Protein AF-0000000086061910 (afdb_homodimer)

Secondary structure (DSSP, 8-state):
-BPPHHHHHHHHHHTT----GGGB-SS-EEEEEEEEEEE-S-EEE-SS-EEPPPEEEPPPBTTEEEE-SEEEEEEEEEEEEPPTTEEEEEEE-HHHHHTTEEEE-PPBPTT-EEEEEEEEEESS-EEEETT-EEEEEEEEEB--TT-----------/-BPPHHHHHHHHHHTT----GGGB-SS-EEEEEEEEEEE-S--EE-SS-EEPPPEEEPPPBTTEEEE-SEEEEEEEEEEEEPPTTEEEEEEE-HHHHHTTEEEE---B-TT-EEEEEEEEEESS-EEEETT-EEEEEEEEE----SS--S-------

Solvent-accessible surface area (backbone atoms only — not comparable to full-atom values): 16161 Å² total; per-residue (Å²): 82,70,41,43,6,67,56,43,43,50,40,26,40,76,43,69,29,85,79,59,76,87,30,58,40,79,52,16,27,46,36,24,38,59,45,43,31,37,72,73,42,67,20,34,42,36,74,89,47,72,41,73,29,48,64,44,75,61,76,57,59,95,53,21,38,78,42,62,60,46,55,26,29,34,32,42,58,48,37,36,38,38,48,81,44,26,35,35,44,50,41,50,33,66,68,44,45,76,49,49,22,49,49,46,47,30,71,40,38,42,64,44,67,47,66,51,63,28,18,33,39,30,65,37,69,45,72,46,48,68,61,38,74,50,30,32,41,33,41,28,38,23,45,57,83,78,76,68,81,76,79,76,82,62,85,71,133,64,29,38,16,6,67,56,45,43,49,40,26,40,74,44,66,29,85,79,58,75,88,30,57,39,63,39,15,28,46,36,25,37,60,46,43,30,37,77,73,51,81,59,46,82,52,99,88,44,74,42,81,40,48,64,45,76,61,74,57,58,97,52,20,39,80,42,63,62,46,72,34,38,34,32,44,60,48,36,36,39,38,48,82,43,26,35,35,44,50,34,25,32,55,70,44,16,66,31,24,20,47,50,47,49,68,78,40,48,52,64,43,68,47,66,55,63,34,40,34,39,32,53,33,37,33,32,38,26,68,57,11,69,49,30,32,40,32,41,29,60,34,87,58,84,60,87,72,76,78,79,74,76,79,80,71,127

Radius of gyration: 21.06 Å; Cα contacts (8 Å, |Δi|>4): 811; chains: 2; bounding box: 52×51×76 Å

Structure (mmCIF, N/CA/C/O backbone):
data_AF-0000000086061910-model_v1
#
loop_
_entity.id
_entity.type
_entity.pdbx_description
1 polymer 'dUTP pyrophosphatase'
#
loop_
_atom_site.group_PDB
_atom_site.id
_atom_site.type_symbol
_atom_site.label_atom_id
_atom_site.label_alt_id
_atom_site.label_comp_id
_atom_site.label_asym_id
_atom_site.label_entity_id
_atom_site.label_seq_id
_atom_site.pdbx_PDB_ins_code
_atom_site.Cartn_x
_atom_site.Cartn_y
_atom_site.Cartn_z
_atom_site.occupancy
_atom_site.B_iso_or_equiv
_atom_site.auth_seq_id
_atom_site.auth_comp_id
_atom_site.auth_asym_id
_atom_site.auth_atom_id
_atom_site.pdbx_PDB_model_num
ATOM 1 N N . MET A 1 1 ? 4.559 9.383 -16.875 1 90.44 1 MET A N 1
ATOM 2 C CA . MET A 1 1 ? 4.781 10.805 -16.609 1 90.44 1 MET A CA 1
ATOM 3 C C . MET A 1 1 ? 4.051 11.234 -15.336 1 90.44 1 MET A C 1
ATOM 5 O O . MET A 1 1 ? 2.889 10.867 -15.133 1 90.44 1 MET A O 1
ATOM 9 N N . PHE A 1 2 ? 4.758 11.961 -14.516 1 93.88 2 PHE A N 1
ATOM 10 C CA . PHE A 1 2 ? 4.176 12.5 -13.289 1 93.88 2 PHE A CA 1
ATOM 11 C C . PHE A 1 2 ? 3.83 13.977 -13.453 1 93.88 2 PHE A C 1
ATOM 13 O O . PHE A 1 2 ? 4.473 14.68 -14.234 1 93.88 2 PHE A O 1
ATOM 20 N N . ASP A 1 3 ? 2.795 14.352 -12.695 1 94.56 3 ASP A N 1
ATOM 21 C CA . ASP A 1 3 ? 2.334 15.734 -12.758 1 94.56 3 ASP A CA 1
ATOM 22 C C . ASP A 1 3 ? 3.264 16.656 -11.969 1 94.56 3 ASP A C 1
ATOM 24 O O . ASP A 1 3 ? 3.967 16.203 -11.062 1 94.56 3 ASP A O 1
ATOM 28 N N . SER A 1 4 ? 3.201 17.938 -12.406 1 94.94 4 SER A N 1
ATOM 29 C CA . SER A 1 4 ? 3.855 18.953 -11.594 1 94.94 4 SER A CA 1
ATOM 30 C C . SER A 1 4 ? 3.137 19.141 -10.266 1 94.94 4 SER A C 1
ATOM 32 O O . SER A 1 4 ? 1.964 18.797 -10.133 1 94.94 4 SER A O 1
ATOM 34 N N . GLY A 1 5 ? 3.926 19.734 -9.344 1 96.12 5 GLY A N 1
ATOM 35 C CA . GLY A 1 5 ? 3.303 20.078 -8.07 1 96.12 5 GLY A CA 1
ATOM 36 C C . GLY A 1 5 ? 2.117 21 -8.211 1 96.12 5 GLY A C 1
ATOM 37 O O . GLY A 1 5 ? 1.122 20.875 -7.5 1 96.12 5 GLY A O 1
ATOM 38 N N . SER A 1 6 ? 2.232 21.922 -9.094 1 96.62 6 SER A N 1
ATOM 39 C CA . SER A 1 6 ? 1.148 22.859 -9.336 1 96.62 6 SER A CA 1
ATOM 40 C C . SER A 1 6 ? -0.108 22.141 -9.82 1 96.62 6 SER A C 1
ATOM 42 O O . SER A 1 6 ? -1.222 22.5 -9.43 1 96.62 6 SER A O 1
ATOM 44 N N . SER A 1 7 ? 0.101 21.188 -10.672 1 96.62 7 SER A N 1
ATOM 45 C CA . SER A 1 7 ? -1.027 20.422 -11.18 1 96.62 7 SER A CA 1
ATOM 46 C C . SER A 1 7 ? -1.666 19.594 -10.07 1 96.62 7 SER A C 1
ATOM 48 O O . SER A 1 7 ? -2.893 19.5 -9.977 1 96.62 7 SER A O 1
ATOM 50 N N . VAL A 1 8 ? -0.846 18.984 -9.234 1 98.06 8 VAL A N 1
ATOM 51 C CA . VAL A 1 8 ? -1.352 18.203 -8.109 1 98.06 8 VAL A CA 1
ATOM 52 C C . VAL A 1 8 ? -2.121 19.125 -7.156 1 98.06 8 VAL A C 1
ATOM 54 O O . VAL A 1 8 ? -3.205 18.766 -6.688 1 98.06 8 VAL A O 1
ATOM 57 N N . ALA A 1 9 ? -1.601 20.312 -6.902 1 98.25 9 ALA A N 1
ATOM 58 C CA . ALA A 1 9 ? -2.252 21.281 -6.023 1 98.25 9 ALA A CA 1
ATOM 59 C C . ALA A 1 9 ? -3.615 21.688 -6.57 1 98.25 9 ALA A C 1
ATOM 61 O O . ALA A 1 9 ? -4.594 21.781 -5.824 1 98.25 9 ALA A O 1
ATOM 62 N N . SER A 1 10 ? -3.615 21.906 -7.84 1 97.69 10 SER A N 1
ATOM 63 C CA . SER A 1 10 ? -4.871 22.297 -8.477 1 97.69 10 SER A CA 1
ATOM 64 C C . SER A 1 10 ? -5.93 21.219 -8.312 1 97.69 10 SER A C 1
ATOM 66 O O . SER A 1 10 ? -7.098 21.516 -8.062 1 97.69 10 SER A O 1
ATOM 68 N N . ALA A 1 11 ? -5.535 19.984 -8.492 1 97 11 ALA A N 1
ATOM 69 C CA . ALA A 1 11 ? -6.465 18.859 -8.336 1 97 11 ALA A CA 1
ATOM 70 C C . ALA A 1 11 ? -7.004 18.797 -6.906 1 97 11 ALA A C 1
ATOM 72 O O . ALA A 1 11 ? -8.195 18.578 -6.699 1 97 11 ALA A O 1
ATOM 73 N N . LEU A 1 12 ? -6.145 18.984 -5.902 1 97.81 12 LEU A N 1
ATOM 74 C CA . LEU A 1 12 ? -6.555 18.953 -4.504 1 97.81 12 LEU A CA 1
ATOM 75 C C . LEU A 1 12 ? -7.484 20.109 -4.18 1 97.81 12 LEU A C 1
ATOM 77 O O . LEU A 1 12 ? -8.484 19.938 -3.48 1 97.81 12 LEU A O 1
ATOM 81 N N . GLU A 1 13 ? -7.148 21.25 -4.668 1 97.69 13 GLU A N 1
ATOM 82 C CA . GLU A 1 13 ? -7.98 22.422 -4.418 1 97.69 13 GLU A CA 1
ATOM 83 C C . GLU A 1 13 ? -9.352 22.281 -5.07 1 97.69 13 GLU A C 1
ATOM 85 O O . GLU A 1 13 ? -10.359 22.703 -4.508 1 97.69 13 GLU A O 1
ATOM 90 N N . ALA A 1 14 ? -9.383 21.672 -6.242 1 96.44 14 ALA A N 1
ATOM 91 C CA . ALA A 1 14 ? -10.648 21.391 -6.902 1 96.44 14 ALA A CA 1
ATOM 92 C C . ALA A 1 14 ? -11.508 20.453 -6.07 1 96.44 14 ALA A C 1
ATOM 94 O O . ALA A 1 14 ? -12.734 20.453 -6.18 1 96.44 14 ALA A O 1
ATOM 95 N N . ALA A 1 15 ? -10.844 19.656 -5.262 1 96.69 15 ALA A N 1
ATOM 96 C CA . ALA A 1 15 ? -11.539 18.719 -4.395 1 96.69 15 ALA A CA 1
ATOM 97 C C . ALA A 1 15 ? -11.891 19.359 -3.055 1 96.69 15 ALA A C 1
ATOM 99 O O . ALA A 1 15 ? -12.43 18.688 -2.164 1 96.69 15 ALA A O 1
ATOM 100 N N . GLY A 1 16 ? -11.539 20.609 -2.834 1 97.31 16 GLY A N 1
ATOM 101 C CA . GLY A 1 16 ? -11.953 21.344 -1.648 1 97.31 16 GLY A CA 1
ATOM 102 C C . GLY A 1 16 ? -10.836 21.547 -0.644 1 97.31 16 GLY A C 1
ATOM 103 O O . GLY A 1 16 ? -11.07 21.984 0.479 1 97.31 16 GLY A O 1
ATOM 104 N N . ALA A 1 17 ? -9.641 21.188 -1.035 1 98 17 ALA A N 1
ATOM 105 C CA . ALA A 1 17 ? -8.531 21.344 -0.1 1 98 17 ALA A CA 1
ATOM 106 C C . ALA A 1 17 ? -8.07 22.797 -0.032 1 98 17 ALA A C 1
ATOM 108 O O . ALA A 1 17 ? -8.047 23.5 -1.049 1 98 17 ALA A O 1
ATOM 109 N N . SER A 1 18 ? -7.777 23.25 1.171 1 97.94 18 SER A N 1
ATOM 110 C CA . SER A 1 18 ? -7.043 24.484 1.396 1 97.94 18 SER A CA 1
ATOM 111 C C . SER A 1 18 ? -5.57 24.219 1.679 1 97.94 18 SER A C 1
ATOM 113 O O . SER A 1 18 ? -5.223 23.656 2.725 1 97.94 18 SER A O 1
ATOM 115 N N . LEU A 1 19 ? -4.715 24.656 0.752 1 98.38 19 LEU A N 1
ATOM 116 C CA . LEU A 1 19 ? -3.307 24.281 0.838 1 98.38 19 LEU A CA 1
ATOM 117 C C . LEU A 1 19 ? -2.451 25.469 1.262 1 98.38 19 LEU A C 1
ATOM 119 O O . LEU A 1 19 ? -2.584 26.562 0.709 1 98.38 19 LEU A O 1
ATOM 123 N N . ALA A 1 20 ? -1.633 25.234 2.262 1 98.06 20 ALA A N 1
ATOM 124 C CA . ALA A 1 20 ? -0.577 26.203 2.559 1 98.06 20 ALA A CA 1
ATOM 125 C C . ALA A 1 20 ? 0.496 26.203 1.475 1 98.06 20 ALA A C 1
ATOM 127 O O . ALA A 1 20 ? 0.681 25.188 0.785 1 98.06 20 ALA A O 1
ATOM 128 N N . ASP A 1 21 ? 1.25 27.297 1.365 1 97.12 21 ASP A N 1
ATOM 129 C CA . ASP A 1 21 ? 2.307 27.406 0.365 1 97.12 21 ASP A CA 1
ATOM 130 C C . ASP A 1 21 ? 3.365 26.328 0.565 1 97.12 21 ASP A C 1
ATOM 132 O O . ASP A 1 21 ? 3.865 25.75 -0.404 1 97.12 21 ASP A O 1
ATOM 136 N N . ALA A 1 22 ? 3.619 26.062 1.812 1 97.88 22 ALA A N 1
ATOM 137 C CA . ALA A 1 22 ? 4.695 25.141 2.146 1 97.88 22 ALA A CA 1
ATOM 138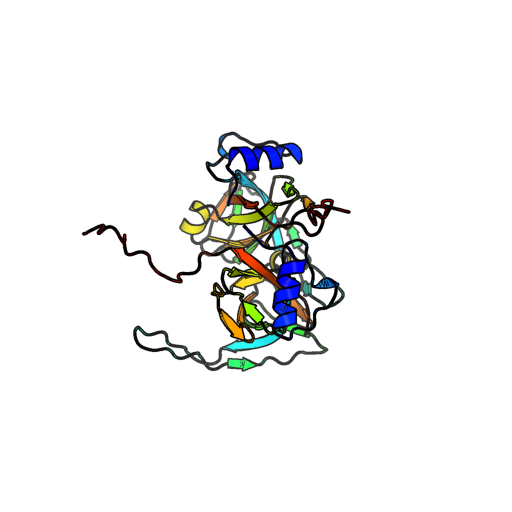 C C . ALA A 1 22 ? 4.352 23.719 1.703 1 97.88 22 ALA A C 1
ATOM 140 O O . ALA A 1 22 ? 5.23 22.859 1.62 1 97.88 22 ALA A O 1
ATOM 141 N N . GLN A 1 23 ? 3.104 23.438 1.46 1 98.69 23 GLN A N 1
ATOM 142 C CA . GLN A 1 23 ? 2.674 22.094 1.076 1 98.69 23 GLN A CA 1
ATOM 143 C C . GLN A 1 23 ? 2.949 21.828 -0.402 1 98.69 23 GLN A C 1
ATOM 145 O O . GLN A 1 23 ? 2.941 20.688 -0.845 1 98.69 23 GLN A O 1
ATOM 150 N N . ARG A 1 24 ? 3.125 22.875 -1.174 1 98.06 24 ARG A N 1
ATOM 151 C CA . ARG A 1 24 ? 3.338 22.75 -2.613 1 98.06 24 ARG A CA 1
ATOM 152 C C . ARG A 1 24 ? 4.793 22.422 -2.924 1 98.06 24 ARG A C 1
ATOM 154 O O . ARG A 1 24 ? 5.68 23.25 -2.719 1 98.06 24 ARG A O 1
ATOM 161 N N . GLN A 1 25 ? 5.035 21.188 -3.404 1 97.56 25 GLN A N 1
ATOM 162 C CA . GLN A 1 25 ? 6.359 20.734 -3.816 1 97.56 25 GLN A CA 1
ATOM 163 C C . GLN A 1 25 ? 6.477 20.688 -5.336 1 97.56 25 GLN A C 1
ATOM 165 O O . GLN A 1 25 ? 5.469 20.781 -6.047 1 97.56 25 GLN A O 1
ATOM 170 N N . PRO A 1 26 ? 7.73 20.562 -5.914 1 97.12 26 PRO A N 1
ATOM 171 C CA . PRO A 1 26 ? 7.898 20.594 -7.371 1 97.12 26 PRO A CA 1
ATOM 172 C C . PRO A 1 26 ? 7.086 19.531 -8.086 1 97.12 26 PRO A C 1
ATOM 174 O O . PRO A 1 26 ? 6.551 19.766 -9.172 1 97.12 26 PRO A O 1
ATOM 177 N N . ASN A 1 27 ? 6.945 18.312 -7.438 1 98 27 ASN A N 1
ATOM 178 C CA . ASN A 1 27 ? 6.324 17.219 -8.156 1 98 27 ASN A CA 1
ATOM 179 C C . ASN A 1 27 ? 5.152 16.625 -7.379 1 98 27 ASN A C 1
ATOM 181 O O . ASN A 1 27 ? 4.676 15.531 -7.703 1 98 27 ASN A O 1
ATOM 185 N N . GLY A 1 28 ? 4.68 17.297 -6.383 1 98.38 28 GLY A N 1
ATOM 186 C CA . GLY A 1 28 ? 3.584 16.797 -5.574 1 98.38 28 GLY A CA 1
ATOM 187 C C . GLY A 1 28 ? 3.145 17.766 -4.496 1 98.38 28 GLY A C 1
ATOM 188 O O . GLY A 1 28 ? 3.553 18.938 -4.496 1 98.38 28 GLY A O 1
ATOM 189 N N . VAL A 1 29 ? 2.215 17.344 -3.686 1 98.75 29 VAL A N 1
ATOM 190 C CA . VAL A 1 29 ? 1.702 18.156 -2.576 1 98.75 29 VAL A CA 1
ATOM 191 C C . VAL A 1 29 ? 1.834 17.359 -1.271 1 98.75 29 VAL A C 1
ATOM 193 O O . VAL A 1 29 ? 1.453 16.188 -1.202 1 98.75 29 VAL A O 1
ATOM 196 N N . ASP A 1 30 ? 2.398 18.031 -0.31 1 98.81 30 ASP A N 1
ATOM 197 C CA . ASP A 1 30 ? 2.508 17.422 1.007 1 98.81 30 ASP A CA 1
ATOM 198 C C . ASP A 1 30 ? 1.142 17.328 1.685 1 98.81 30 ASP A C 1
ATOM 200 O O . ASP A 1 30 ? 0.352 18.266 1.633 1 98.81 30 ASP A O 1
ATOM 204 N N . LEU A 1 31 ? 0.854 16.203 2.262 1 98.81 31 LEU A N 1
ATOM 205 C CA . LEU A 1 31 ? -0.353 15.977 3.053 1 98.81 31 LEU A CA 1
ATOM 206 C C . LEU A 1 31 ? -0.058 16.125 4.543 1 98.81 31 LEU A C 1
ATOM 208 O O . LEU A 1 31 ? 1.045 15.805 4.992 1 98.81 31 LEU A O 1
ATOM 212 N N . THR A 1 32 ? -1.053 16.562 5.273 1 98.81 32 THR A N 1
ATOM 213 C CA . THR A 1 32 ? -0.902 16.812 6.699 1 98.81 32 THR A CA 1
ATOM 214 C C . THR A 1 32 ? -1.623 15.758 7.523 1 98.81 32 THR A C 1
ATOM 216 O O . THR A 1 32 ? -2.434 14.992 6.992 1 98.81 32 THR A O 1
ATOM 219 N N . VAL A 1 33 ? -1.255 15.688 8.797 1 98.75 33 VAL A N 1
ATOM 220 C CA . VAL A 1 33 ? -1.922 14.758 9.703 1 98.75 33 VAL A CA 1
ATOM 221 C C . VAL A 1 33 ? -3.162 15.414 10.305 1 98.75 33 VAL A C 1
ATOM 223 O O . VAL A 1 33 ? -3.072 16.5 10.898 1 98.75 33 VAL A O 1
ATOM 226 N N . ASP A 1 34 ? -4.305 14.766 10.117 1 98.56 34 ASP A N 1
ATOM 227 C CA . ASP A 1 34 ? -5.543 15.219 10.734 1 98.56 34 ASP A CA 1
ATOM 228 C C . ASP A 1 34 ? -5.82 14.469 12.039 1 98.56 34 ASP A C 1
ATOM 230 O O . ASP A 1 34 ? -6.207 15.078 13.039 1 98.56 34 ASP A O 1
ATOM 234 N N . ALA A 1 35 ? -5.637 13.164 12.047 1 98.75 35 ALA A N 1
ATOM 235 C CA . ALA A 1 35 ? -5.879 12.336 13.219 1 98.75 35 ALA A CA 1
ATOM 236 C C . ALA A 1 35 ? -4.992 11.086 13.203 1 98.75 35 ALA A C 1
ATOM 238 O O . ALA A 1 35 ? -4.535 10.664 12.141 1 98.75 35 ALA A O 1
ATOM 239 N N . VAL A 1 36 ? -4.793 10.562 14.367 1 98.75 36 VAL A N 1
ATOM 240 C CA . VAL A 1 36 ? -4.047 9.32 14.547 1 98.75 36 VAL A CA 1
ATOM 241 C C . VAL A 1 36 ? -4.875 8.328 15.359 1 98.75 36 VAL A C 1
ATOM 243 O O . VAL A 1 36 ? -5.523 8.711 16.344 1 98.75 36 VAL A O 1
ATOM 246 N N . PHE A 1 37 ? -4.844 7.062 14.906 1 98.69 37 PHE A N 1
ATOM 247 C CA . PHE A 1 37 ? -5.664 6.035 15.539 1 98.69 37 PHE A CA 1
ATOM 248 C C . PHE A 1 37 ? -4.816 4.84 15.953 1 98.69 37 PHE A C 1
ATOM 250 O O . PHE A 1 37 ? -3.789 4.555 15.328 1 98.69 37 PHE A O 1
ATOM 257 N N . GLU A 1 38 ? -5.316 4.133 17 1 97.12 38 GLU A N 1
ATOM 258 C CA . GLU A 1 38 ? -4.797 2.838 17.438 1 97.12 38 GLU A CA 1
ATOM 259 C C . GLU A 1 38 ? -5.887 1.77 17.406 1 97.12 38 GLU A C 1
ATOM 261 O O . GLU A 1 38 ? -7.02 2.018 17.828 1 97.12 38 GLU A O 1
ATOM 266 N N . GLY A 1 39 ? -5.449 0.605 16.891 1 95.62 39 GLY A N 1
ATOM 267 C CA . GLY A 1 39 ? -6.418 -0.478 16.891 1 95.62 39 GLY A CA 1
ATOM 268 C C . GLY A 1 39 ? -6.738 -1.007 18.266 1 95.62 39 GLY A C 1
ATOM 269 O O . GLY A 1 39 ? -5.855 -1.113 19.125 1 95.62 39 GLY A O 1
ATOM 270 N N . THR A 1 40 ? -8.062 -1.354 18.484 1 96.5 40 THR A N 1
ATOM 271 C CA . THR A 1 40 ? -8.469 -1.843 19.797 1 96.5 40 THR A CA 1
ATOM 272 C C . THR A 1 40 ? -9.203 -3.174 19.672 1 96.5 40 THR A C 1
ATOM 274 O O . THR A 1 40 ? -9.727 -3.691 20.672 1 96.5 40 THR A O 1
ATOM 277 N N . SER A 1 41 ? -9.312 -3.684 18.5 1 96.69 41 SER A N 1
ATOM 278 C CA . SER A 1 41 ? -9.938 -4.984 18.266 1 96.69 41 SER A CA 1
ATOM 279 C C . SER A 1 41 ? -9.336 -5.668 17.047 1 96.69 41 SER A C 1
ATOM 281 O O . SER A 1 41 ? -8.461 -5.105 16.375 1 96.69 41 SER A O 1
ATOM 283 N N . ARG A 1 42 ? -9.766 -6.918 16.875 1 96.06 42 ARG A N 1
ATOM 284 C CA . ARG A 1 42 ? -9.336 -7.688 15.711 1 96.06 42 ARG A CA 1
ATOM 285 C C . ARG A 1 42 ? -10.094 -7.258 14.461 1 96.06 42 ARG A C 1
ATOM 287 O O . ARG A 1 42 ? -11.305 -7.035 14.508 1 96.06 42 ARG A O 1
ATOM 294 N N . GLY A 1 43 ? -9.336 -7.078 13.336 1 96.88 43 GLY A N 1
ATOM 295 C CA . GLY A 1 43 ? -9.984 -6.84 12.062 1 96.88 43 GLY A CA 1
ATOM 296 C C . GLY A 1 43 ? -10.195 -8.102 11.25 1 96.88 43 GLY A C 1
ATOM 297 O O . GLY A 1 43 ? -9.781 -9.188 11.664 1 96.88 43 GLY A O 1
ATOM 298 N N . ARG A 1 44 ? -10.906 -7.914 10.094 1 97.06 44 ARG A N 1
ATOM 299 C CA . ARG A 1 44 ? -11.109 -9.055 9.211 1 97.06 44 ARG A CA 1
ATOM 300 C C . ARG A 1 44 ? -11.195 -8.602 7.754 1 97.06 44 ARG A C 1
ATOM 302 O O . ARG A 1 44 ? -11.883 -7.629 7.438 1 97.06 44 ARG A O 1
ATOM 309 N N . ILE A 1 45 ? -10.461 -9.305 6.945 1 97.31 45 ILE A N 1
ATOM 310 C CA . ILE A 1 45 ? -10.578 -9.156 5.5 1 97.31 45 ILE A CA 1
ATOM 311 C C . ILE A 1 45 ? -11.141 -10.438 4.891 1 97.31 45 ILE A C 1
ATOM 313 O O . ILE A 1 45 ? -10.469 -11.469 4.875 1 97.31 45 ILE A O 1
ATOM 317 N N . GLY A 1 46 ? -12.32 -10.344 4.355 1 96.62 46 GLY A N 1
ATOM 318 C CA . GLY A 1 46 ? -12.953 -11.477 3.703 1 96.62 46 GLY A CA 1
ATOM 319 C C . GLY A 1 46 ? -13.039 -11.32 2.197 1 96.62 46 GLY A C 1
ATOM 320 O O . GLY A 1 46 ? -12.711 -10.266 1.655 1 96.62 46 GLY A O 1
ATOM 321 N N . ARG A 1 47 ? -13.523 -12.383 1.543 1 94.19 47 ARG A N 1
ATOM 322 C CA . ARG A 1 47 ? -13.734 -12.352 0.099 1 94.19 47 ARG A CA 1
ATOM 323 C C . ARG A 1 47 ? -14.891 -11.43 -0.267 1 94.19 47 ARG A C 1
ATOM 325 O O . ARG A 1 47 ? -14.828 -10.711 -1.266 1 94.19 47 ARG A O 1
ATOM 332 N N . GLU A 1 48 ? -15.945 -11.5 0.508 1 89.06 48 GLU A N 1
ATOM 333 C CA . GLU A 1 48 ? -17.156 -10.742 0.186 1 89.06 48 GLU A CA 1
ATOM 334 C C . GLU A 1 48 ? -17.375 -9.609 1.186 1 89.06 48 GLU A C 1
ATOM 336 O O . GLU A 1 48 ? -18.328 -8.844 1.05 1 89.06 48 GLU A O 1
ATOM 341 N N . GLY A 1 49 ? -16.578 -9.586 2.189 1 87.06 49 GLY A N 1
ATOM 342 C CA . GLY A 1 49 ? -16.766 -8.547 3.195 1 87.06 49 GLY A CA 1
ATOM 343 C C . GLY A 1 49 ? -15.508 -8.266 4 1 87.06 49 GLY A C 1
ATOM 344 O O . GLY A 1 49 ? -14.508 -8.977 3.863 1 87.06 49 GLY A O 1
ATOM 345 N N . LYS A 1 50 ? -15.648 -7.152 4.672 1 89.38 50 LYS A N 1
ATOM 346 C CA . LYS A 1 50 ? -14.531 -6.738 5.516 1 89.38 50 LYS A CA 1
ATOM 347 C C . LYS A 1 50 ? -15.031 -6.039 6.777 1 89.38 50 LYS A C 1
ATOM 349 O O . LYS A 1 50 ? -16.156 -5.555 6.82 1 89.38 50 LYS A O 1
ATOM 354 N N . ARG A 1 51 ? -14.172 -6.18 7.773 1 91.62 51 ARG A N 1
ATOM 355 C CA . ARG A 1 51 ? -14.367 -5.426 9.008 1 91.62 51 ARG A CA 1
ATOM 356 C C . ARG A 1 51 ? -13.062 -4.777 9.469 1 91.62 51 ARG A C 1
ATOM 358 O O . ARG A 1 51 ? -12.125 -5.469 9.867 1 91.62 51 ARG A O 1
ATOM 365 N N . VAL A 1 52 ? -13.102 -3.484 9.406 1 93.62 52 VAL A N 1
ATOM 366 C CA . VAL A 1 52 ? -11.977 -2.758 9.984 1 93.62 52 VAL A CA 1
ATOM 367 C C . VAL A 1 52 ? -12.055 -2.818 11.508 1 93.62 52 VAL A C 1
ATOM 369 O O . VAL A 1 52 ? -13.133 -2.684 12.086 1 93.62 52 VAL A O 1
ATOM 372 N N . ALA A 1 53 ? -10.953 -3.029 12.062 1 94.75 53 ALA A N 1
ATOM 373 C CA . ALA A 1 53 ? -10.875 -3.102 13.523 1 94.75 53 ALA A CA 1
ATOM 374 C C . ALA A 1 53 ? -11.414 -1.826 14.164 1 94.75 53 ALA A C 1
ATOM 376 O O . ALA A 1 53 ? -11.336 -0.746 13.578 1 94.75 53 ALA A O 1
ATOM 377 N N . ASP A 1 54 ? -11.977 -2.01 15.375 1 95.69 54 ASP A N 1
ATOM 378 C CA . ASP A 1 54 ? -12.227 -0.823 16.188 1 95.69 54 ASP A CA 1
ATOM 379 C C . ASP A 1 54 ? -10.93 -0.082 16.5 1 95.69 54 ASP A C 1
ATOM 381 O O . ASP A 1 54 ? -9.875 -0.701 16.641 1 95.69 54 ASP A O 1
ATOM 385 N N . ARG A 1 55 ? -11.188 1.281 16.531 1 96.69 55 ARG A N 1
ATOM 386 C CA . ARG A 1 55 ? -10 2.092 16.797 1 96.69 55 ARG A CA 1
ATOM 387 C C . ARG A 1 55 ? -10.305 3.207 17.781 1 96.69 55 ARG A C 1
ATOM 389 O O . ARG A 1 55 ? -11.438 3.691 17.859 1 96.69 55 ARG A O 1
ATOM 396 N N . ARG A 1 56 ? -9.266 3.514 18.438 1 97.62 56 ARG A N 1
ATOM 397 C CA . ARG A 1 56 ? -9.312 4.672 19.328 1 97.62 56 ARG A CA 1
ATOM 398 C C . ARG A 1 56 ? -8.531 5.844 18.734 1 97.62 56 ARG A C 1
ATOM 400 O O . ARG A 1 56 ? -7.367 5.699 18.375 1 97.62 56 ARG A O 1
ATOM 407 N N . GLU A 1 57 ? -9.242 6.988 18.641 1 98.25 57 GLU A N 1
ATOM 408 C CA . GLU A 1 57 ? -8.555 8.211 18.234 1 98.25 57 GLU A CA 1
ATOM 409 C C . GLU A 1 57 ? -7.676 8.75 19.344 1 98.25 57 GLU A C 1
ATOM 411 O O . GLU A 1 57 ? -8.133 8.922 20.484 1 98.25 57 GLU A O 1
ATOM 416 N N . LEU A 1 58 ? -6.422 9 18.984 1 98.25 58 LEU A N 1
ATOM 417 C CA . LEU A 1 58 ? -5.5 9.555 19.969 1 98.25 58 LEU A CA 1
ATOM 418 C C . LEU A 1 58 ? -5.688 11.062 20.094 1 98.25 58 LEU A C 1
ATOM 420 O O . LEU A 1 58 ? -5.898 11.75 19.109 1 98.25 58 LEU A O 1
ATOM 424 N N . GLU A 1 59 ? -5.594 11.516 21.312 1 97.81 59 GLU A N 1
ATOM 425 C CA . GLU A 1 59 ? -5.672 12.953 21.562 1 97.81 59 GLU A CA 1
ATOM 426 C C . GLU A 1 59 ? -4.281 13.578 21.641 1 97.81 59 GLU A C 1
ATOM 428 O O . GLU A 1 59 ? -3.42 13.102 22.375 1 97.81 59 GLU A O 1
ATOM 433 N N . PRO A 1 60 ? -4.148 14.656 20.859 1 97.31 60 PRO A N 1
ATOM 434 C CA . PRO A 1 60 ? -2.857 15.336 21.016 1 97.31 60 PRO A CA 1
ATOM 435 C C . PRO A 1 60 ? -2.654 15.914 22.406 1 97.31 60 PRO A C 1
ATOM 437 O O . PRO A 1 60 ? -3.613 16.359 23.047 1 97.31 60 PRO A O 1
ATOM 440 N N . GLU A 1 61 ? -1.474 15.828 22.891 1 96.75 61 GLU A N 1
ATOM 441 C CA . GLU A 1 61 ? -1.044 16.484 24.125 1 96.75 61 GLU A CA 1
ATOM 442 C C . GLU A 1 61 ? -0.223 17.734 23.828 1 96.75 61 GLU A C 1
ATOM 444 O O . GLU A 1 61 ? 0.88 17.641 23.281 1 96.75 61 GLU A O 1
ATOM 449 N N . GLY A 1 62 ? -0.719 18.875 24.234 1 96.94 62 GLY A N 1
ATOM 450 C CA . GLY A 1 62 ? -0.028 20.109 23.906 1 96.94 62 GLY A CA 1
ATOM 451 C C . GLY A 1 62 ? 0.073 20.344 22.406 1 96.94 62 GLY A C 1
ATOM 452 O O . GLY A 1 62 ? 1.068 20.891 21.938 1 96.94 62 GLY A O 1
ATOM 453 N N . GLY A 1 63 ? -0.737 19.75 21.688 1 97.81 63 GLY A N 1
ATOM 454 C CA . GLY A 1 63 ? -0.785 19.953 20.25 1 97.81 63 GLY A CA 1
ATOM 455 C C . GLY A 1 63 ? -0.046 18.875 19.469 1 97.81 63 GLY A C 1
ATOM 456 O O . GLY A 1 63 ? -0.09 18.844 18.234 1 97.81 63 GLY A O 1
ATOM 457 N N . ASP A 1 64 ? 0.602 17.938 20.25 1 98.5 64 ASP A N 1
ATOM 458 C CA . ASP A 1 64 ? 1.419 16.906 19.609 1 98.5 64 ASP A CA 1
ATOM 459 C C . ASP A 1 64 ? 0.861 15.516 19.875 1 98.5 64 ASP A C 1
ATOM 461 O O . ASP A 1 64 ? 0.444 15.211 20.984 1 98.5 64 ASP A O 1
ATOM 465 N N . TYR A 1 65 ? 0.831 14.727 18.844 1 98.81 65 TYR A N 1
ATOM 466 C CA . TYR A 1 65 ? 0.727 13.289 19.078 1 98.81 65 TYR A CA 1
ATOM 467 C C . TYR A 1 65 ? 2.053 12.711 19.547 1 98.81 65 TYR A C 1
ATOM 469 O O . TYR A 1 65 ? 3.047 12.727 18.828 1 98.81 65 TYR A O 1
ATOM 477 N N . ARG A 1 66 ? 2.104 12.258 20.781 1 98.62 66 ARG A N 1
ATOM 478 C CA . ARG A 1 66 ? 3.289 11.602 21.328 1 98.62 66 ARG A CA 1
ATOM 479 C C . ARG A 1 66 ? 3.242 10.094 21.094 1 98.62 66 ARG A C 1
ATOM 481 O O . ARG A 1 66 ? 2.492 9.383 21.766 1 98.62 66 ARG A O 1
ATOM 488 N N . LEU A 1 67 ? 4.062 9.641 20.141 1 98.56 67 LEU A N 1
ATOM 489 C CA . LEU A 1 67 ? 3.934 8.258 19.688 1 98.56 67 LEU A CA 1
ATOM 490 C C . LEU A 1 67 ? 5.152 7.434 20.094 1 98.56 67 LEU A C 1
ATOM 492 O O . LEU A 1 67 ? 6.289 7.84 19.859 1 98.56 67 LEU A O 1
ATOM 496 N N . ASN A 1 68 ? 4.902 6.277 20.734 1 98.31 68 ASN A N 1
ATOM 497 C CA . ASN A 1 68 ? 5.926 5.273 21 1 98.31 68 ASN A CA 1
ATOM 498 C C . ASN A 1 68 ? 6.039 4.27 19.844 1 98.31 68 ASN A C 1
ATOM 500 O O . ASN A 1 68 ? 5.176 4.219 18.969 1 98.31 68 ASN A O 1
ATOM 504 N N . PRO A 1 69 ? 7.16 3.529 19.828 1 98.25 69 PRO A N 1
ATOM 505 C CA . PRO A 1 69 ? 7.285 2.543 18.75 1 98.25 69 PRO A CA 1
ATOM 506 C C . PRO A 1 69 ? 6.059 1.643 18.625 1 98.25 69 PRO A C 1
ATOM 508 O O . PRO A 1 69 ? 5.512 1.198 19.641 1 98.25 69 PRO A O 1
ATOM 511 N N . GLY A 1 70 ? 5.582 1.438 17.453 1 97.62 70 GLY A N 1
ATOM 512 C CA . GLY A 1 70 ? 4.367 0.698 17.141 1 97.62 70 GLY A CA 1
ATOM 513 C C . GLY A 1 70 ? 3.734 1.111 15.82 1 97.62 70 GLY A C 1
ATOM 514 O O . GLY A 1 70 ? 4.379 1.762 14.992 1 97.62 70 GLY A O 1
ATOM 515 N N . THR A 1 71 ? 2.576 0.533 15.617 1 97.81 71 THR A N 1
ATOM 516 C CA . THR A 1 71 ? 1.857 0.809 14.375 1 97.81 71 THR A CA 1
ATOM 517 C C . THR A 1 71 ? 0.571 1.58 14.656 1 97.81 71 THR A C 1
ATOM 519 O O . THR A 1 71 ? -0.136 1.288 15.625 1 97.81 71 THR A O 1
ATOM 522 N N . TYR A 1 72 ? 0.322 2.592 13.805 1 98.56 72 TYR A N 1
ATOM 523 C CA . TYR A 1 72 ? -0.849 3.457 13.891 1 98.56 72 TYR A CA 1
ATOM 524 C C . TYR A 1 72 ? -1.511 3.621 12.531 1 98.56 72 TYR A C 1
ATOM 526 O O . TYR A 1 72 ? -0.957 3.207 11.508 1 98.56 72 TYR A O 1
ATOM 534 N N . VAL A 1 73 ? -2.732 4.125 12.562 1 98.75 73 VAL A N 1
ATOM 535 C CA . VAL A 1 73 ? -3.41 4.582 11.352 1 98.75 73 VAL A CA 1
ATOM 536 C C . VAL A 1 73 ? -3.541 6.105 11.383 1 98.75 73 VAL A C 1
ATOM 538 O O . VAL A 1 73 ? -3.893 6.688 12.414 1 98.75 73 VAL A O 1
ATOM 541 N N . VAL A 1 74 ? -3.199 6.711 10.281 1 98.75 74 VAL A N 1
ATOM 542 C CA . VAL A 1 74 ? -3.299 8.164 10.195 1 98.75 74 VAL A CA 1
ATOM 543 C C . VAL A 1 74 ? -4.367 8.547 9.172 1 98.75 74 VAL A C 1
ATOM 545 O O . VAL A 1 74 ? -4.469 7.934 8.109 1 98.75 74 VAL A O 1
ATOM 548 N N . ARG A 1 75 ? -5.148 9.523 9.555 1 98.75 75 ARG A N 1
ATOM 549 C CA . ARG A 1 75 ? -6.02 10.203 8.609 1 98.75 75 ARG A CA 1
ATOM 550 C C . ARG A 1 75 ? -5.402 11.523 8.148 1 98.75 75 ARG A C 1
ATOM 552 O O . ARG A 1 75 ? -4.961 12.328 8.969 1 98.75 75 ARG A O 1
ATOM 559 N N . TYR A 1 76 ? -5.355 11.695 6.809 1 98.69 76 TYR A N 1
ATOM 560 C CA . TYR A 1 76 ? -4.789 12.914 6.262 1 98.69 76 TYR A CA 1
ATOM 561 C C . TYR A 1 76 ? -5.77 14.078 6.383 1 98.69 76 TYR A C 1
ATOM 563 O O . TYR A 1 76 ? -6.969 13.867 6.586 1 98.69 76 TYR A O 1
ATOM 571 N N . GLY A 1 77 ? -5.223 15.25 6.215 1 98.62 77 GLY A N 1
ATOM 572 C CA . GLY A 1 77 ? -6.027 16.438 6.445 1 98.62 77 GLY A CA 1
ATOM 573 C C . GLY A 1 77 ? -6.719 16.938 5.191 1 98.62 77 GLY A C 1
ATOM 574 O O . GLY A 1 77 ? -7.641 17.75 5.273 1 98.62 77 GLY A O 1
ATOM 575 N N . GLU A 1 78 ? -6.332 16.484 4.055 1 98.62 78 GLU A N 1
ATOM 576 C CA . GLU A 1 78 ? -6.781 17.078 2.801 1 98.62 78 GLU A CA 1
ATOM 577 C C . GLU A 1 78 ? -7.805 16.188 2.098 1 98.62 78 GLU A C 1
ATOM 579 O O . GLU A 1 78 ? -7.555 15.008 1.877 1 98.62 78 GLU A O 1
ATOM 584 N N . PRO A 1 79 ? -8.961 16.75 1.744 1 98.56 79 PRO A N 1
ATOM 585 C CA . PRO A 1 79 ? -9.805 16.031 0.792 1 98.56 79 PRO A CA 1
ATOM 586 C C . PRO A 1 79 ? -9.148 15.883 -0.582 1 98.56 79 PRO A C 1
ATOM 588 O O . PRO A 1 79 ? -8.445 16.781 -1.032 1 98.56 79 PRO A O 1
ATOM 591 N N . VAL A 1 80 ? -9.445 14.75 -1.175 1 97.81 80 VAL A N 1
ATOM 592 C CA . VAL A 1 80 ? -8.82 14.492 -2.467 1 97.81 80 VAL A CA 1
ATOM 593 C C . VAL A 1 80 ? -9.859 13.969 -3.453 1 97.81 80 VAL A C 1
ATOM 595 O O . VAL A 1 80 ? -10.852 13.359 -3.049 1 97.81 80 VAL A O 1
ATOM 598 N N . ARG A 1 81 ? -9.633 14.305 -4.691 1 97.38 81 ARG A N 1
ATOM 599 C CA . ARG A 1 81 ? -10.25 13.672 -5.852 1 97.38 81 ARG A CA 1
ATOM 600 C C . ARG A 1 81 ? -9.219 13.375 -6.93 1 97.38 81 ARG A C 1
ATOM 602 O O . ARG A 1 81 ? -8.625 14.289 -7.5 1 97.38 81 ARG A O 1
ATOM 609 N N . ILE A 1 82 ? -8.984 12.102 -7.184 1 97.31 82 ILE A N 1
ATOM 610 C CA . ILE A 1 82 ? -8.016 11.742 -8.211 1 97.31 82 ILE A CA 1
ATOM 611 C C . ILE A 1 82 ? -8.656 11.891 -9.594 1 97.31 82 ILE A C 1
ATOM 613 O O . ILE A 1 82 ? -9.648 11.234 -9.898 1 97.31 82 ILE A O 1
ATOM 617 N N . PRO A 1 83 ? -8.086 12.789 -10.406 1 95.69 83 PRO A N 1
ATOM 618 C CA . PRO A 1 83 ? -8.672 13.016 -11.734 1 95.69 83 PRO A CA 1
ATOM 619 C C . PRO A 1 83 ? -8.688 11.758 -12.594 1 95.69 83 PRO A C 1
ATOM 621 O O . PRO A 1 83 ? -7.879 10.852 -12.383 1 95.69 83 PRO A O 1
ATOM 624 N N . GLU A 1 84 ? -9.688 11.883 -13.578 1 93.56 84 GLU A N 1
ATOM 625 C CA . GLU A 1 84 ? -9.625 10.852 -14.602 1 93.56 84 GLU A CA 1
ATOM 626 C C . GLU A 1 84 ? -8.281 10.867 -15.32 1 93.56 84 GLU A C 1
ATOM 628 O O . GLU A 1 84 ? -7.648 11.922 -15.438 1 93.56 84 GLU A O 1
ATOM 633 N N . GLY A 1 85 ? -7.734 9.789 -15.625 1 95.38 85 GLY A N 1
ATOM 634 C CA . GLY A 1 85 ? -6.484 9.695 -16.359 1 95.38 85 GLY A CA 1
ATOM 635 C C . GLY A 1 85 ? -5.258 9.766 -15.469 1 95.38 85 GLY A C 1
ATOM 636 O O . GLY A 1 85 ? -4.141 9.945 -15.953 1 95.38 85 GLY A O 1
ATOM 637 N N . ARG A 1 86 ? -5.547 9.812 -14.156 1 96.88 86 ARG A N 1
ATOM 638 C CA . ARG A 1 86 ? -4.422 9.852 -13.227 1 96.88 86 ARG A CA 1
ATOM 639 C C . ARG A 1 86 ? -4.492 8.695 -12.234 1 96.88 86 ARG A C 1
ATOM 641 O O . ARG A 1 86 ? -5.562 8.125 -12.016 1 96.88 86 ARG A O 1
ATOM 648 N N . ILE A 1 87 ? -3.396 8.344 -11.719 1 97.69 87 ILE A N 1
ATOM 649 C CA . ILE A 1 87 ? -3.219 7.441 -10.586 1 97.69 87 ILE A CA 1
ATOM 650 C C . ILE A 1 87 ? -2.373 8.125 -9.508 1 97.69 87 ILE A C 1
ATOM 652 O O . ILE A 1 87 ? -1.411 8.828 -9.82 1 97.69 87 ILE A O 1
ATOM 656 N N . GLY A 1 88 ? -2.76 7.953 -8.219 1 98.44 88 GLY A N 1
ATOM 657 C CA . GLY A 1 88 ? -2.078 8.633 -7.129 1 98.44 88 GLY A CA 1
ATOM 658 C C . GLY A 1 88 ? -1.236 7.699 -6.277 1 98.44 88 GLY A C 1
ATOM 659 O O . GLY A 1 88 ? -1.639 6.566 -6.008 1 98.44 88 GLY A O 1
ATOM 660 N N . PHE A 1 89 ? -0.094 8.18 -5.871 1 98.44 89 PHE A N 1
ATOM 661 C CA . PHE A 1 89 ? 0.783 7.531 -4.906 1 98.44 89 PHE A CA 1
ATOM 662 C C . PHE A 1 89 ? 1.097 8.461 -3.744 1 98.44 89 PHE A C 1
ATOM 664 O O . PHE A 1 89 ? 1.324 9.656 -3.943 1 98.44 89 PHE A O 1
ATOM 671 N N . VAL A 1 90 ? 1.051 7.902 -2.572 1 98.62 90 VAL A N 1
ATOM 672 C CA . VAL A 1 90 ? 1.396 8.656 -1.374 1 98.62 90 VAL A CA 1
ATOM 673 C C . VAL A 1 90 ? 2.646 8.062 -0.73 1 98.62 90 VAL A C 1
ATOM 675 O O . VAL A 1 90 ? 2.686 6.875 -0.413 1 98.62 90 VAL A O 1
ATOM 678 N N . LEU A 1 91 ? 3.656 8.891 -0.584 1 98.38 91 LEU A N 1
ATOM 679 C CA . LEU A 1 91 ? 4.93 8.469 -0.005 1 98.38 91 LEU A CA 1
ATOM 680 C C . LEU A 1 91 ? 5.262 9.297 1.233 1 98.38 91 LEU A C 1
ATOM 682 O O . LEU A 1 91 ? 4.816 10.438 1.359 1 98.38 91 LEU A O 1
ATOM 686 N N . PRO A 1 92 ? 6.02 8.719 2.178 1 98.69 92 PRO A N 1
ATOM 687 C CA . PRO A 1 92 ? 6.422 9.492 3.357 1 98.69 92 PRO A CA 1
ATOM 688 C C . PRO A 1 92 ? 7.348 10.656 3.016 1 98.69 92 PRO A C 1
ATOM 690 O O . PRO A 1 92 ? 8.188 10.531 2.121 1 98.69 92 PRO A O 1
ATOM 693 N N . ARG A 1 93 ? 7.18 11.727 3.74 1 97.69 93 ARG A N 1
ATOM 694 C CA . ARG A 1 93 ? 8.227 12.734 3.686 1 97.69 93 ARG A CA 1
ATOM 695 C C . ARG A 1 93 ? 9.531 12.211 4.285 1 97.69 93 ARG A C 1
ATOM 697 O O . ARG A 1 93 ? 9.508 11.375 5.191 1 97.69 93 ARG A O 1
ATOM 704 N N . SER A 1 94 ? 10.594 12.766 3.867 1 97 94 SER A N 1
ATOM 705 C CA . SER A 1 94 ? 11.906 12.25 4.227 1 97 94 SER A CA 1
ATOM 706 C C . SER A 1 94 ? 12.156 12.375 5.727 1 97 94 SER A C 1
ATOM 708 O O . SER A 1 94 ? 12.836 11.531 6.32 1 97 94 SER A O 1
ATOM 710 N N . THR A 1 95 ? 11.617 13.438 6.367 1 96.38 95 THR A N 1
ATOM 711 C CA . THR A 1 95 ? 11.828 13.656 7.793 1 96.38 95 THR A CA 1
ATOM 712 C C . THR A 1 95 ? 11.273 12.492 8.609 1 96.38 95 THR A C 1
ATOM 714 O O . THR A 1 95 ? 11.836 12.117 9.633 1 96.38 95 THR A O 1
ATOM 717 N N . LEU A 1 96 ? 10.164 12 8.172 1 97.31 96 LEU A N 1
ATOM 718 C CA . LEU A 1 96 ? 9.586 10.836 8.844 1 97.31 96 LEU A CA 1
ATOM 719 C C . LEU A 1 96 ? 10.547 9.648 8.789 1 97.31 96 LEU A C 1
ATOM 721 O O . LEU A 1 96 ? 10.773 8.984 9.805 1 97.31 96 LEU A O 1
ATOM 725 N N . LEU A 1 97 ? 11.125 9.43 7.641 1 97.38 97 LEU A N 1
ATOM 726 C CA . LEU A 1 97 ? 12.047 8.32 7.434 1 97.38 97 LEU A CA 1
ATOM 727 C C . LEU A 1 97 ? 13.312 8.492 8.266 1 97.38 97 LEU A C 1
ATOM 729 O O . LEU A 1 97 ? 13.805 7.535 8.867 1 97.38 97 LEU A O 1
ATOM 733 N N . ARG A 1 98 ? 13.789 9.688 8.336 1 97.94 98 ARG A N 1
ATOM 734 C CA . ARG A 1 98 ? 15.023 9.984 9.055 1 97.94 98 ARG A CA 1
ATOM 735 C C . ARG A 1 98 ? 14.82 9.844 10.562 1 97.94 98 ARG A C 1
ATOM 737 O O . ARG A 1 98 ? 15.797 9.789 11.32 1 97.94 98 ARG A O 1
ATOM 744 N N . ASN A 1 99 ? 13.57 9.773 11.023 1 97.88 99 ASN A N 1
ATOM 745 C CA . ASN A 1 99 ? 13.258 9.477 12.422 1 97.88 99 ASN A CA 1
ATOM 746 C C . ASN A 1 99 ? 12.906 8.008 12.617 1 97.88 99 ASN A C 1
ATOM 748 O O . ASN A 1 99 ? 12.289 7.645 13.625 1 97.88 99 ASN A O 1
ATOM 752 N N . ALA A 1 100 ? 13.242 7.238 11.641 1 98.25 100 ALA A N 1
ATOM 753 C CA . ALA A 1 100 ? 13.023 5.797 11.656 1 98.25 100 ALA A CA 1
ATOM 754 C C . ALA A 1 100 ? 11.531 5.469 11.711 1 98.25 100 ALA A C 1
ATOM 756 O O . ALA A 1 100 ? 11.117 4.531 12.398 1 98.25 100 ALA A O 1
ATOM 757 N N . CYS A 1 101 ? 10.719 6.324 11.062 1 98.44 101 CYS A N 1
ATOM 758 C CA . CYS A 1 101 ? 9.289 6.121 10.875 1 98.44 101 CYS A CA 1
ATOM 759 C C . CYS A 1 101 ? 8.938 6.066 9.391 1 98.44 101 CYS A C 1
ATOM 761 O O . CYS A 1 101 ? 9.711 6.523 8.555 1 98.44 101 CYS A O 1
ATOM 763 N N . THR A 1 102 ? 7.848 5.379 9.102 1 98.12 102 THR A N 1
ATOM 764 C CA . THR A 1 102 ? 7.441 5.359 7.699 1 98.12 102 THR A CA 1
ATOM 765 C C . THR A 1 102 ? 5.918 5.312 7.582 1 98.12 102 THR A C 1
ATOM 767 O O . THR A 1 102 ? 5.215 5.25 8.594 1 98.12 102 THR A O 1
ATOM 770 N N . LEU A 1 103 ? 5.461 5.523 6.367 1 98.06 103 LEU A N 1
ATOM 771 C CA . LEU A 1 103 ? 4.043 5.543 6.016 1 98.06 103 LEU A CA 1
ATOM 772 C C . LEU A 1 103 ? 3.775 4.684 4.785 1 98.06 103 LEU A C 1
ATOM 774 O O . LEU A 1 103 ? 4.504 4.773 3.793 1 98.06 103 LEU A O 1
ATOM 778 N N . ASP A 1 104 ? 2.773 3.838 4.918 1 97.88 104 ASP A N 1
ATOM 779 C CA . ASP A 1 104 ? 2.299 3.041 3.793 1 97.88 104 ASP A CA 1
ATOM 780 C C . ASP A 1 104 ? 0.894 3.467 3.371 1 97.88 104 ASP A C 1
ATOM 782 O O . ASP A 1 104 ? 0.032 3.705 4.219 1 97.88 104 ASP A O 1
ATOM 786 N N . THR A 1 105 ? 0.748 3.602 2.115 1 96.75 105 THR A N 1
ATOM 787 C CA . THR A 1 105 ? -0.56 3.939 1.563 1 96.75 105 THR A CA 1
ATOM 788 C C . THR A 1 105 ? -0.855 3.105 0.321 1 96.75 105 THR A C 1
ATOM 790 O O . THR A 1 105 ? 0.064 2.695 -0.391 1 96.75 105 THR A O 1
ATOM 793 N N . ALA A 1 106 ? -2.141 2.803 0.104 1 97.75 106 ALA A N 1
ATOM 794 C CA . ALA A 1 106 ? -2.588 2.156 -1.127 1 97.75 106 ALA A CA 1
ATOM 795 C C . ALA A 1 106 ? -2.467 3.1 -2.318 1 97.75 106 ALA A C 1
ATOM 797 O O . ALA A 1 106 ? -2.359 4.316 -2.146 1 97.75 106 ALA A O 1
ATOM 798 N N . VAL A 1 107 ? -2.441 2.477 -3.498 1 97.56 107 VAL A N 1
ATOM 799 C CA . VAL A 1 107 ? -2.623 3.324 -4.672 1 97.56 107 VAL A CA 1
ATOM 800 C C . VAL A 1 107 ? -4.02 3.945 -4.648 1 97.56 107 VAL A C 1
ATOM 802 O O . VAL A 1 107 ? -4.98 3.307 -4.215 1 97.56 107 VAL A O 1
ATOM 805 N N . TRP A 1 108 ? -4.035 5.18 -5.051 1 97.69 108 TRP A N 1
ATOM 806 C CA . TRP A 1 108 ? -5.332 5.824 -5.223 1 97.69 108 TRP A CA 1
ATOM 807 C C . TRP A 1 108 ? -5.742 5.844 -6.691 1 97.69 108 TRP A C 1
ATOM 809 O O . TRP A 1 108 ? -5.117 6.523 -7.508 1 97.69 108 TRP A O 1
ATOM 819 N N . ASP A 1 109 ? -6.836 5.152 -7.008 1 96.62 109 ASP A N 1
ATOM 820 C CA . ASP A 1 109 ? -7.316 4.996 -8.375 1 96.62 109 ASP A CA 1
ATOM 821 C C . ASP A 1 109 ? -7.996 6.273 -8.867 1 96.62 109 ASP A C 1
ATOM 823 O O . ASP A 1 109 ? -8.492 7.066 -8.07 1 96.62 109 ASP A O 1
ATOM 827 N N . ALA A 1 110 ? -8.047 6.312 -10.219 1 96.31 110 ALA A N 1
ATOM 828 C CA . ALA A 1 110 ? -8.867 7.348 -10.836 1 96.31 110 ALA A CA 1
ATOM 829 C C . ALA A 1 110 ? -10.297 7.309 -10.297 1 96.31 110 ALA A C 1
ATOM 831 O O . ALA A 1 110 ? -10.891 6.234 -10.18 1 96.31 110 ALA A O 1
ATOM 832 N N . GLY A 1 111 ? -10.734 8.508 -9.891 1 94.31 111 GLY A N 1
ATOM 833 C CA . GLY A 1 111 ? -12.102 8.617 -9.414 1 94.31 111 GLY A CA 1
ATOM 834 C C . GLY A 1 111 ? -12.227 8.492 -7.91 1 94.31 111 GLY A C 1
ATOM 835 O O . GLY A 1 111 ? -13.297 8.742 -7.348 1 94.31 111 GLY A O 1
ATOM 836 N N . TYR A 1 112 ? -11.141 7.961 -7.254 1 95.75 112 TYR A N 1
ATOM 837 C CA . TYR A 1 112 ? -11.188 7.961 -5.793 1 95.75 112 TYR A CA 1
ATOM 838 C C . TYR A 1 112 ? -11.445 9.367 -5.262 1 95.75 112 TYR A C 1
ATOM 840 O O . TYR A 1 112 ? -10.773 10.32 -5.664 1 95.75 112 TYR A O 1
ATOM 848 N N . GLU A 1 113 ? -12.43 9.508 -4.363 1 97 113 GLU A N 1
ATOM 849 C CA . GLU A 1 113 ? -12.766 10.773 -3.711 1 97 113 GLU A CA 1
ATOM 850 C C . GLU A 1 113 ? -12.969 10.578 -2.211 1 97 113 GLU A C 1
ATOM 852 O O . GLU A 1 113 ? -13.688 9.672 -1.789 1 97 113 GLU A O 1
ATOM 857 N N . GLY A 1 114 ? -12.32 11.391 -1.401 1 97.31 114 GLY A N 1
ATOM 858 C CA . GLY A 1 114 ? -12.484 11.328 0.042 1 97.31 114 GLY A CA 1
ATOM 859 C C . GLY A 1 114 ? -11.25 11.781 0.799 1 97.31 114 GLY A C 1
ATOM 860 O O . GLY A 1 114 ? -10.398 12.484 0.246 1 97.31 114 GLY A O 1
ATOM 861 N N . ILE A 1 115 ? -11.328 11.57 2.088 1 97.06 115 ILE A N 1
ATOM 862 C CA . ILE A 1 115 ? -10.18 11.789 2.961 1 97.06 115 ILE A CA 1
ATOM 863 C C . ILE A 1 115 ? -9.453 10.469 3.201 1 97.06 115 ILE A C 1
ATOM 865 O O . ILE A 1 115 ? -10.016 9.539 3.789 1 97.06 115 ILE A O 1
ATOM 869 N N . GLY A 1 116 ? -8.227 10.375 2.771 1 97.5 116 GLY A N 1
ATOM 870 C CA . GLY A 1 116 ? -7.5 9.109 2.801 1 97.5 116 GLY A CA 1
ATOM 871 C C . GLY A 1 116 ? -6.902 8.805 4.16 1 97.5 116 GLY A C 1
ATOM 872 O O . GLY A 1 116 ? -6.754 9.695 5 1 97.5 116 GLY A O 1
ATOM 873 N N . GLU A 1 117 ? -6.605 7.527 4.332 1 98.31 117 GLU A N 1
ATOM 874 C CA . GLU A 1 117 ? -5.887 7.02 5.496 1 98.31 117 GLU A CA 1
ATOM 875 C C . GLU A 1 117 ? -4.684 6.176 5.078 1 98.31 117 GLU A C 1
ATOM 877 O O . GLU A 1 117 ? -4.652 5.641 3.969 1 98.31 117 GLU A O 1
ATOM 882 N N . GLY A 1 118 ? -3.689 6.113 5.91 1 98.06 118 GLY A N 1
ATOM 883 C CA . GLY A 1 118 ? -2.51 5.277 5.738 1 98.06 118 GLY A CA 1
ATOM 884 C C . GLY A 1 118 ? -2.055 4.621 7.027 1 98.06 118 GLY A C 1
ATOM 885 O O . GLY A 1 118 ? -2.596 4.898 8.102 1 98.06 118 GLY A O 1
ATOM 886 N N . ARG A 1 119 ? -1.144 3.707 6.848 1 98.75 119 ARG A N 1
ATOM 887 C CA . ARG A 1 119 ? -0.507 3.053 7.988 1 98.75 119 ARG A CA 1
ATOM 888 C C . ARG A 1 119 ? 0.792 3.758 8.367 1 98.75 119 ARG A C 1
ATOM 890 O O . ARG A 1 119 ? 1.704 3.873 7.543 1 98.75 119 ARG A O 1
ATOM 897 N N . LEU A 1 120 ? 0.84 4.188 9.625 1 98.75 120 LEU A N 1
ATOM 898 C CA . LEU A 1 120 ? 2.041 4.801 10.18 1 98.75 120 LEU A CA 1
ATOM 899 C C . LEU A 1 120 ? 2.826 3.801 11.023 1 98.75 120 LEU A C 1
ATOM 901 O O . LEU A 1 120 ? 2.281 3.209 11.953 1 98.75 120 LEU A O 1
ATOM 905 N N . ASP A 1 121 ? 4.031 3.584 10.672 1 98.44 121 ASP A N 1
ATOM 906 C CA . ASP A 1 121 ? 4.953 2.742 11.43 1 98.44 121 ASP A CA 1
ATOM 907 C C . ASP A 1 121 ? 5.988 3.59 12.172 1 98.44 121 ASP A C 1
ATOM 909 O O . ASP A 1 121 ? 6.762 4.316 11.547 1 98.44 121 ASP A O 1
ATOM 913 N N . VAL A 1 122 ? 5.965 3.482 13.531 1 98.56 122 VAL A N 1
ATOM 914 C CA . VAL A 1 122 ? 6.879 4.25 14.367 1 98.56 122 VAL A CA 1
ATOM 915 C C . VAL A 1 122 ? 7.965 3.332 14.922 1 98.56 122 VAL A C 1
ATOM 917 O O . VAL A 1 122 ? 7.691 2.482 15.773 1 98.56 122 VAL A O 1
ATOM 920 N N . GLY A 1 123 ? 9.148 3.574 14.422 1 98.31 123 GLY A N 1
ATOM 921 C CA . GLY A 1 123 ? 10.281 2.785 14.891 1 98.31 123 GLY A CA 1
ATOM 922 C C . GLY A 1 123 ? 11.031 3.436 16.031 1 98.31 123 GLY A C 1
ATOM 923 O O . GLY A 1 123 ? 11.578 2.746 16.891 1 98.31 123 GLY A O 1
ATOM 924 N N . ASN A 1 124 ? 11.031 4.762 16.031 1 98.44 124 ASN A N 1
ATOM 925 C CA . ASN A 1 124 ? 11.594 5.594 17.094 1 98.44 124 ASN A CA 1
ATOM 926 C C . ASN A 1 124 ? 10.562 6.574 17.641 1 98.44 124 ASN A C 1
ATOM 928 O O . ASN A 1 124 ? 9.805 7.18 16.875 1 98.44 124 ASN A O 1
ATOM 932 N N . PRO A 1 125 ? 10.539 6.68 19 1 98.56 125 PRO A N 1
ATOM 933 C CA . PRO A 1 125 ? 9.57 7.637 19.547 1 98.56 125 PRO A CA 1
ATOM 934 C C . PRO A 1 125 ? 9.594 8.977 18.812 1 98.56 125 PRO A C 1
ATOM 936 O O . PRO A 1 125 ? 10.664 9.477 18.469 1 98.56 125 PRO A O 1
ATOM 939 N N . ILE A 1 126 ? 8.398 9.539 18.656 1 98.69 126 ILE A N 1
ATOM 940 C CA . ILE A 1 126 ? 8.312 10.766 17.891 1 98.69 126 ILE A CA 1
ATOM 941 C C . ILE A 1 126 ? 7.102 11.578 18.344 1 98.69 126 ILE A C 1
ATOM 943 O O . ILE A 1 126 ? 6.07 11.016 18.719 1 98.69 126 ILE A O 1
ATOM 947 N N . ASP A 1 127 ? 7.254 12.867 18.312 1 98.81 127 ASP A N 1
ATOM 948 C CA . ASP A 1 127 ? 6.141 13.797 18.453 1 98.81 127 ASP A CA 1
ATOM 949 C C . ASP A 1 127 ? 5.75 14.398 17.109 1 98.81 127 ASP A C 1
ATOM 951 O O . ASP A 1 127 ? 6.59 14.977 16.422 1 98.81 127 ASP A O 1
ATOM 955 N N . ILE A 1 128 ? 4.484 14.203 16.734 1 98.75 128 ILE A N 1
ATOM 956 C CA . ILE A 1 128 ? 3.963 14.781 15.5 1 98.75 128 ILE A CA 1
ATOM 957 C C . ILE A 1 128 ? 2.902 15.828 15.836 1 98.75 128 ILE A C 1
ATOM 959 O O . ILE A 1 128 ? 1.854 15.508 16.391 1 98.75 128 ILE A O 1
ATOM 963 N N . GLU A 1 129 ? 3.199 17.078 15.469 1 98.75 129 GLU A N 1
ATOM 964 C CA . GLU A 1 129 ? 2.229 18.141 15.703 1 98.75 129 GLU A CA 1
ATOM 965 C C . GLU A 1 129 ? 0.993 17.953 14.82 1 98.75 129 GLU A C 1
ATOM 967 O O . GLU A 1 129 ? 1.108 17.641 13.641 1 98.75 129 GLU A O 1
ATOM 972 N N . SER A 1 130 ? -0.214 18.172 15.453 1 98.19 130 SER A N 1
ATOM 973 C CA . SER A 1 130 ? -1.427 18.188 14.641 1 98.19 130 SER A CA 1
ATOM 974 C C . SER A 1 130 ? -1.304 19.156 13.477 1 98.19 130 SER A C 1
ATOM 976 O O . SER A 1 130 ? -0.844 20.281 13.648 1 98.19 130 SER A O 1
ATOM 978 N N . GLY A 1 131 ? -1.602 18.625 12.266 1 98.31 131 GLY A N 1
ATOM 979 C CA . GLY A 1 131 ? -1.548 19.484 11.094 1 98.31 131 GLY A CA 1
ATOM 980 C C . GLY A 1 131 ? -0.184 19.5 10.43 1 98.31 131 GLY A C 1
ATOM 981 O O . GLY A 1 131 ? 0.003 20.156 9.406 1 98.31 131 GLY A O 1
ATOM 982 N N . ALA A 1 132 ? 0.783 18.766 10.961 1 98.62 132 ALA A N 1
ATOM 983 C CA . ALA A 1 132 ? 2.113 18.734 10.359 1 98.62 132 ALA A CA 1
ATOM 984 C C . ALA A 1 132 ? 2.104 17.969 9.039 1 98.62 132 ALA A C 1
ATOM 986 O O . ALA A 1 132 ? 1.274 17.062 8.844 1 98.62 132 ALA A O 1
ATOM 987 N N . ARG A 1 133 ? 3.033 18.281 8.109 1 98.69 133 ARG A N 1
ATOM 988 C CA . ARG A 1 133 ? 3.213 17.562 6.852 1 98.69 133 ARG A CA 1
ATOM 989 C C . ARG A 1 133 ? 3.945 16.25 7.066 1 98.69 133 ARG A C 1
ATOM 991 O O . ARG A 1 133 ? 5.047 16.234 7.621 1 98.69 133 ARG A O 1
ATOM 998 N N . ILE A 1 134 ? 3.334 15.148 6.559 1 98.62 134 ILE A N 1
ATOM 999 C CA . ILE A 1 134 ? 3.961 13.867 6.875 1 98.62 134 ILE A CA 1
ATOM 1000 C C . ILE A 1 134 ? 4.102 13.031 5.602 1 98.62 134 ILE A C 1
ATOM 1002 O O . ILE A 1 134 ? 4.855 12.062 5.574 1 98.62 134 ILE A O 1
ATOM 1006 N N . ALA A 1 135 ? 3.398 13.328 4.59 1 98.75 135 ALA A N 1
ATOM 1007 C CA . ALA A 1 135 ? 3.373 12.547 3.355 1 98.75 135 ALA A CA 1
ATOM 1008 C C . ALA A 1 135 ? 3.34 13.461 2.133 1 98.75 135 ALA A C 1
ATOM 1010 O O . ALA A 1 135 ? 3.148 14.672 2.26 1 98.75 135 ALA A O 1
ATOM 1011 N N . GLN A 1 136 ? 3.613 12.883 1.02 1 98.75 136 GLN A N 1
ATOM 1012 C CA . GLN A 1 136 ? 3.492 13.602 -0.248 1 98.75 136 GLN A CA 1
ATOM 1013 C C . GLN A 1 136 ? 2.684 12.789 -1.259 1 98.75 136 GLN A C 1
ATOM 1015 O O . GLN A 1 136 ? 2.949 11.609 -1.471 1 98.75 136 GLN A O 1
ATOM 1020 N N . LEU A 1 137 ? 1.659 13.445 -1.795 1 98.75 137 LEU A N 1
ATOM 1021 C CA . LEU A 1 137 ? 0.888 12.875 -2.896 1 98.75 137 LEU A CA 1
ATOM 1022 C C . LEU A 1 137 ? 1.511 13.242 -4.238 1 98.75 137 LEU A C 1
ATOM 1024 O O . LEU A 1 137 ? 1.801 14.414 -4.5 1 98.75 137 LEU A O 1
ATOM 1028 N N . VAL A 1 138 ? 1.755 12.25 -5.113 1 98.62 138 VAL A N 1
ATOM 1029 C CA . VAL A 1 138 ? 2.154 12.453 -6.5 1 98.62 138 VAL A CA 1
ATOM 1030 C C . VAL A 1 138 ? 1.141 11.797 -7.434 1 98.62 138 VAL A C 1
ATOM 1032 O O . VAL A 1 138 ? 0.525 10.789 -7.078 1 98.62 138 VAL A O 1
ATOM 1035 N N . LEU A 1 139 ? 0.934 12.453 -8.539 1 98.19 139 LEU A N 1
ATOM 1036 C CA . LEU A 1 139 ? 0.004 11.945 -9.539 1 98.19 139 LEU A CA 1
ATOM 1037 C C . LEU A 1 139 ? 0.735 11.594 -10.828 1 98.19 139 LEU A C 1
ATOM 1039 O O . LEU A 1 139 ? 1.565 12.367 -11.312 1 98.19 139 LEU A O 1
ATOM 1043 N N . ALA A 1 140 ? 0.385 10.414 -11.344 1 97.56 140 ALA A N 1
ATOM 1044 C CA . ALA A 1 140 ? 0.916 9.969 -12.633 1 97.56 140 ALA A CA 1
ATOM 1045 C C . ALA A 1 140 ? -0.205 9.773 -13.648 1 97.56 140 ALA A C 1
ATOM 1047 O O . ALA A 1 140 ? -1.343 9.477 -13.281 1 97.56 140 ALA A O 1
ATOM 1048 N N . ARG A 1 141 ? 0.195 9.953 -14.883 1 96.31 141 ARG A N 1
ATOM 1049 C CA . ARG A 1 141 ? -0.772 9.672 -15.938 1 96.31 141 ARG A CA 1
ATOM 1050 C C . ARG A 1 141 ? -1.113 8.188 -15.984 1 96.31 141 ARG A C 1
ATOM 1052 O O . ARG A 1 141 ? -0.237 7.336 -15.812 1 96.31 141 ARG A O 1
ATOM 1059 N N . ALA A 1 142 ? -2.367 7.887 -16.203 1 95.12 142 ALA A N 1
ATOM 1060 C CA . ALA A 1 142 ? -2.857 6.52 -16.328 1 95.12 142 ALA A CA 1
ATOM 1061 C C . ALA A 1 142 ? -3.928 6.414 -17.406 1 95.12 142 ALA A C 1
ATOM 1063 O O . ALA A 1 142 ? -4.742 7.328 -17.578 1 95.12 142 ALA A O 1
ATOM 1064 N N . ASP A 1 143 ? -3.961 5.246 -18.125 1 90.25 143 ASP A N 1
ATOM 1065 C CA . ASP A 1 143 ? -4.996 5 -19.109 1 90.25 143 ASP A CA 1
ATOM 1066 C C . ASP A 1 143 ? -6.355 4.773 -18.453 1 90.25 143 ASP A C 1
ATOM 1068 O O . ASP A 1 143 ? -6.426 4.305 -17.312 1 90.25 143 ASP A O 1
ATOM 1072 N N . HIS A 1 144 ? -7.426 5.234 -19.234 1 79.75 144 HIS A N 1
ATOM 1073 C CA . HIS A 1 144 ? -8.781 5.055 -18.719 1 79.75 144 HIS A CA 1
ATOM 1074 C C . HIS A 1 144 ? -9.609 4.188 -19.656 1 79.75 144 HIS A C 1
ATOM 1076 O O . HIS A 1 144 ? -9.391 4.188 -20.875 1 79.75 144 HIS A O 1
ATOM 1082 N N . ASP A 1 145 ? -10.344 3.084 -19.203 1 69.06 145 ASP A N 1
ATOM 1083 C CA . ASP A 1 145 ? -11.172 2.225 -20.047 1 69.06 145 ASP A CA 1
ATOM 1084 C C . ASP A 1 145 ? -12.133 3.053 -20.891 1 69.06 145 ASP A C 1
ATOM 1086 O O . ASP A 1 145 ? -12.609 2.586 -21.922 1 69.06 145 ASP A O 1
ATOM 1090 N N . GLY A 1 146 ? -12.695 4.184 -20.75 1 50.69 146 GLY A N 1
ATOM 1091 C CA . GLY A 1 146 ? -13.633 4.809 -21.672 1 50.69 146 GLY A CA 1
ATOM 1092 C C . GLY A 1 146 ? -13.039 5.062 -23.047 1 50.69 146 GLY A C 1
ATOM 1093 O O . GLY A 1 146 ? -13.773 5.266 -24.016 1 50.69 146 GLY A O 1
ATOM 1094 N N . THR A 1 147 ? -12.062 5.871 -23.297 1 39.19 147 THR A N 1
ATOM 1095 C CA . THR A 1 147 ? -11.828 6.469 -24.594 1 39.19 147 THR A CA 1
ATOM 1096 C C . THR A 1 147 ? -11.211 5.457 -25.562 1 39.19 147 THR A C 1
ATOM 1098 O O . THR A 1 147 ? -10.039 5.102 -25.422 1 39.19 147 THR A O 1
ATOM 1101 N N . TYR A 1 148 ? -11.969 4.383 -25.906 1 35.31 148 TYR A N 1
ATOM 1102 C CA . TYR A 1 148 ? -11.688 3.828 -27.234 1 35.31 148 TYR A CA 1
ATOM 1103 C C . TYR A 1 148 ? -11.594 4.93 -28.281 1 35.31 148 TYR A C 1
ATOM 1105 O O . TYR A 1 148 ? -12.578 5.625 -28.547 1 35.31 148 TYR A O 1
ATOM 1113 N N . ASP A 1 149 ? -10.594 5.574 -28.562 1 34.16 149 ASP A N 1
ATOM 1114 C CA . ASP A 1 149 ? -10.523 6.277 -29.844 1 34.16 149 ASP A CA 1
ATOM 1115 C C . ASP A 1 149 ? -10.867 5.348 -31 1 34.16 149 ASP A C 1
ATOM 1117 O O . ASP A 1 149 ? -10.141 4.391 -31.266 1 34.16 149 ASP A O 1
ATOM 1121 N N . GLY A 1 150 ? -12.227 4.906 -31.359 1 30.59 150 GLY A N 1
ATOM 1122 C CA . GLY A 1 150 ? -12.758 4.668 -32.688 1 30.59 150 GLY A CA 1
ATOM 1123 C C . GLY A 1 150 ? -12.18 5.602 -33.75 1 30.59 150 GLY A C 1
ATOM 1124 O O . GLY A 1 150 ? -12.688 6.711 -33.938 1 30.59 150 GLY A O 1
ATOM 1125 N N . ASP A 1 151 ? -11.008 5.828 -33.969 1 29.25 151 ASP A N 1
ATOM 1126 C CA . ASP A 1 151 ? -10.672 6.395 -35.281 1 29.25 151 ASP A CA 1
ATOM 1127 C C . ASP A 1 151 ? -11.312 5.586 -36.406 1 29.25 151 ASP A C 1
ATOM 1129 O O . ASP A 1 151 ? -11.141 4.367 -36.5 1 29.25 151 ASP A O 1
ATOM 1133 N N . TYR A 1 152 ? -12.484 6.062 -37.125 1 29.25 152 TYR A N 1
ATOM 1134 C CA . TYR A 1 152 ? -13.344 5.992 -38.281 1 29.25 152 TYR A CA 1
ATOM 1135 C C . TYR A 1 152 ? -12.531 5.645 -39.531 1 29.25 152 TYR A C 1
ATOM 1137 O O . TYR A 1 152 ? -11.5 6.258 -39.812 1 29.25 152 TYR A O 1
ATOM 1145 N N . GLN A 1 153 ? -12.484 4.367 -39.906 1 28.62 153 GLN A N 1
ATOM 1146 C CA . GLN A 1 153 ? -12.352 3.961 -41.281 1 28.62 153 GLN A CA 1
ATOM 1147 C C . GLN A 1 153 ? -13.305 4.75 -42.188 1 28.62 153 GLN A C 1
ATOM 1149 O O . GLN A 1 153 ? -14.453 4.348 -42.375 1 28.62 153 GLN A O 1
ATOM 1154 N N . SER A 1 154 ? -13.477 6.039 -42.031 1 27.88 154 SER A N 1
ATOM 1155 C CA . SER A 1 154 ? -14.227 6.738 -43.062 1 27.88 154 SER A CA 1
ATOM 1156 C C . SER A 1 154 ? -13.688 6.402 -44.469 1 27.88 154 SER A C 1
ATOM 1158 O O . SER A 1 154 ? -14.188 6.906 -45.469 1 27.88 154 SER A O 1
ATOM 1160 N N . GLU A 1 155 ? -12.32 6.121 -44.625 1 24.53 155 GLU A N 1
ATOM 1161 C CA . GLU A 1 155 ? -12.133 6.23 -46.062 1 24.53 155 GLU A CA 1
ATOM 1162 C C . GLU A 1 155 ? -12.883 5.121 -46.781 1 24.53 155 GLU A C 1
ATOM 1164 O O . GLU A 1 155 ? -12.586 3.938 -46.625 1 24.53 155 GLU A O 1
ATOM 1169 N N . GLY A 1 156 ? -14.156 5.195 -46.906 1 20.91 156 GLY A N 1
ATOM 1170 C CA . GLY A 1 156 ? -15.125 4.629 -47.812 1 20.91 156 GLY A CA 1
ATOM 1171 C C . GLY A 1 156 ? -14.516 4.203 -49.156 1 20.91 156 GLY A C 1
ATOM 1172 O O . GLY A 1 156 ? -13.383 4.566 -49.469 1 20.91 156 GLY A O 1
ATOM 1173 N N . LEU A 1 157 ? -15.648 3.814 -50.094 1 18.73 157 LEU A N 1
ATOM 1174 C CA . LEU A 1 157 ? -16.266 3.793 -51.406 1 18.73 157 LEU A CA 1
ATOM 1175 C C . LEU A 1 157 ? -16.203 5.168 -52.062 1 18.73 157 LEU A C 1
ATOM 1177 O O . LEU A 1 157 ? -16.297 6.191 -51.375 1 18.73 157 LEU A O 1
ATOM 1181 N N . MET B 1 1 ? 3.594 6.105 -17.969 1 93.81 1 MET B N 1
ATOM 1182 C CA . MET B 1 1 ? 2.137 5.992 -17.984 1 93.81 1 MET B CA 1
ATOM 1183 C C . MET B 1 1 ? 1.69 4.645 -17.438 1 93.81 1 MET B C 1
ATOM 1185 O O . MET B 1 1 ? 2.301 3.615 -17.719 1 93.81 1 MET B O 1
ATOM 1189 N N . PHE B 1 2 ? 0.65 4.75 -16.594 1 96.25 2 PHE B N 1
ATOM 1190 C CA . PHE B 1 2 ? 0.135 3.508 -16.031 1 96.25 2 PHE B CA 1
ATOM 1191 C C . PHE B 1 2 ? -1.016 2.967 -16.859 1 96.25 2 PHE B C 1
ATOM 1193 O O . PHE B 1 2 ? -1.729 3.73 -17.516 1 96.25 2 PHE B O 1
ATOM 1200 N N . ASP B 1 3 ? -1.156 1.625 -16.844 1 95.19 3 ASP B N 1
ATOM 1201 C CA . ASP B 1 3 ? -2.203 0.959 -17.609 1 95.19 3 ASP B CA 1
ATOM 1202 C C . ASP B 1 3 ? -3.555 1.064 -16.906 1 95.19 3 ASP B C 1
ATOM 1204 O O . ASP B 1 3 ? -3.611 1.275 -15.695 1 95.19 3 ASP B O 1
ATOM 1208 N N . SER B 1 4 ? -4.598 0.89 -17.734 1 95 4 SER B N 1
ATOM 1209 C CA . SER B 1 4 ? -5.93 0.741 -17.156 1 95 4 SER B CA 1
ATOM 1210 C C . SER B 1 4 ? -6.082 -0.605 -16.469 1 95 4 SER B C 1
ATOM 1212 O O . SER B 1 4 ? -5.336 -1.545 -16.734 1 95 4 SER B O 1
ATOM 1214 N N . GLY B 1 5 ? -7.102 -0.606 -15.578 1 96.25 5 GLY B N 1
ATOM 1215 C CA . GLY B 1 5 ? -7.41 -1.876 -14.945 1 96.25 5 GLY B CA 1
ATOM 1216 C C . GLY B 1 5 ? -7.746 -2.975 -15.938 1 96.25 5 GLY B C 1
ATOM 1217 O O . GLY B 1 5 ? -7.355 -4.129 -15.742 1 96.25 5 GLY B O 1
ATOM 1218 N N . SER B 1 6 ? -8.422 -2.615 -16.969 1 96 6 SER B N 1
ATOM 1219 C CA . SER B 1 6 ? -8.805 -3.586 -18 1 96 6 SER B CA 1
ATOM 1220 C C . SER B 1 6 ? -7.574 -4.156 -18.703 1 96 6 SER B C 1
ATOM 1222 O O . SER B 1 6 ? -7.523 -5.352 -19 1 96 6 SER B O 1
ATOM 1224 N N . SER B 1 7 ? -6.645 -3.289 -18.906 1 96.06 7 SER B N 1
ATOM 1225 C CA . SER B 1 7 ? -5.406 -3.734 -19.531 1 96.06 7 SER B CA 1
ATOM 1226 C C . SER B 1 7 ? -4.617 -4.66 -18.625 1 96.06 7 SER B C 1
ATOM 1228 O O . SER B 1 7 ? -4.086 -5.68 -19.062 1 96.06 7 SER B O 1
ATOM 1230 N N . VAL B 1 8 ? -4.547 -4.305 -17.375 1 97.88 8 VAL B N 1
ATOM 1231 C CA . VAL B 1 8 ? -3.854 -5.141 -16.391 1 97.88 8 VAL B CA 1
ATOM 1232 C C . VAL B 1 8 ? -4.547 -6.496 -16.297 1 97.88 8 VAL B C 1
ATOM 1234 O O . VAL B 1 8 ? -3.889 -7.539 -16.266 1 97.88 8 VAL B O 1
ATOM 1237 N N . ALA B 1 9 ? -5.867 -6.496 -16.281 1 98.06 9 ALA B N 1
ATOM 1238 C CA . ALA B 1 9 ? -6.648 -7.73 -16.203 1 98.06 9 ALA B CA 1
ATOM 1239 C C . ALA B 1 9 ? -6.367 -8.625 -17.406 1 98.06 9 ALA B C 1
ATOM 1241 O O . ALA B 1 9 ? -6.207 -9.836 -17.266 1 98.06 9 ALA B O 1
ATOM 1242 N N . SER B 1 10 ? -6.34 -7.965 -18.516 1 97.25 10 SER B N 1
ATOM 1243 C CA . SER B 1 10 ? -6.07 -8.727 -19.734 1 97.25 10 SER B CA 1
ATOM 1244 C C . SER B 1 10 ? -4.711 -9.414 -19.672 1 97.25 10 SER B C 1
ATOM 1246 O O . SER B 1 10 ? -4.574 -10.562 -20.094 1 97.25 10 SER B O 1
ATOM 1248 N N . ALA B 1 11 ? -3.744 -8.703 -19.188 1 96.94 11 ALA B N 1
ATOM 1249 C CA . ALA B 1 11 ? -2.406 -9.273 -19.047 1 96.94 11 ALA B CA 1
ATOM 1250 C C . ALA B 1 11 ? -2.412 -10.477 -18.1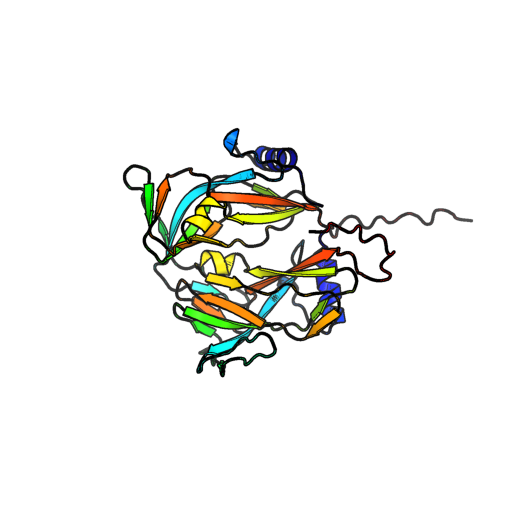09 1 96.94 11 ALA B C 1
ATOM 1252 O O . ALA B 1 11 ? -1.781 -11.5 -18.391 1 96.94 11 ALA B O 1
ATOM 1253 N N . LEU B 1 12 ? -3.09 -10.367 -17 1 97.81 12 LEU B N 1
ATOM 1254 C CA . LEU B 1 12 ? -3.158 -11.453 -16.031 1 97.81 12 LEU B CA 1
ATOM 1255 C C . LEU B 1 12 ? -3.904 -12.648 -16.609 1 97.81 12 LEU B C 1
ATOM 1257 O O . LEU B 1 12 ? -3.494 -13.797 -16.422 1 97.81 12 LEU B O 1
ATOM 1261 N N . GLU B 1 13 ? -4.973 -12.383 -17.281 1 97.75 13 GLU B N 1
ATOM 1262 C CA . GLU B 1 13 ? -5.75 -13.461 -17.891 1 97.75 13 GLU B CA 1
ATOM 1263 C C . GLU B 1 13 ? -4.949 -14.18 -18.969 1 9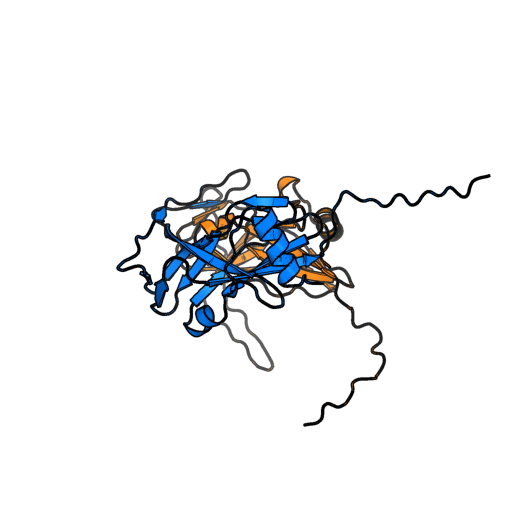7.75 13 GLU B C 1
ATOM 1265 O O . GLU B 1 13 ? -5.051 -15.398 -19.125 1 97.75 13 GLU B O 1
ATOM 1270 N N . ALA B 1 14 ? -4.176 -13.414 -19.703 1 96.5 14 ALA B N 1
ATOM 1271 C CA . ALA B 1 14 ? -3.299 -14.008 -20.719 1 96.5 14 ALA B CA 1
ATOM 1272 C C . ALA B 1 14 ? -2.277 -14.945 -20.078 1 96.5 14 ALA B C 1
ATOM 1274 O O . ALA B 1 14 ? -1.784 -15.875 -20.719 1 96.5 14 ALA B O 1
ATOM 1275 N N . ALA B 1 15 ? -1.962 -14.688 -18.812 1 96.81 15 ALA B N 1
ATOM 1276 C CA . ALA B 1 15 ? -1.003 -15.508 -18.078 1 96.81 15 ALA B CA 1
ATOM 1277 C C . ALA B 1 15 ? -1.7 -16.672 -17.391 1 96.81 15 ALA B C 1
ATOM 1279 O O . ALA B 1 15 ? -1.065 -17.438 -16.656 1 96.81 15 ALA B O 1
ATOM 1280 N N . GLY B 1 16 ? -3.02 -16.75 -17.547 1 97.25 16 GLY B N 1
ATOM 1281 C CA . GLY B 1 16 ? -3.746 -17.891 -17.047 1 97.25 16 GLY B CA 1
ATOM 1282 C C . GLY B 1 16 ? -4.551 -17.594 -15.789 1 97.25 16 GLY B C 1
ATOM 1283 O O . GLY B 1 16 ? -5.09 -18.5 -15.156 1 97.25 16 GLY B O 1
ATOM 1284 N N . ALA B 1 17 ? -4.633 -16.359 -15.406 1 97.75 17 ALA B N 1
ATOM 1285 C CA . ALA B 1 17 ? -5.402 -16 -14.211 1 97.75 17 ALA B CA 1
ATOM 1286 C C . ALA B 1 17 ? -6.898 -16 -14.508 1 97.75 17 ALA B C 1
ATOM 1288 O O . ALA B 1 17 ? -7.328 -15.578 -15.578 1 97.75 17 ALA B O 1
ATOM 1289 N N . SER B 1 18 ? -7.676 -16.516 -13.578 1 97.81 18 SER B N 1
ATOM 1290 C CA . SER B 1 18 ? -9.117 -16.328 -13.539 1 97.81 18 SER B CA 1
ATOM 1291 C C . SER B 1 18 ? -9.508 -15.234 -12.547 1 97.81 18 SER B C 1
ATOM 1293 O O . SER B 1 18 ? -9.352 -15.406 -11.336 1 97.81 18 SER B O 1
ATOM 1295 N N . LEU B 1 19 ? -10.055 -14.18 -13.07 1 97.94 19 LEU B N 1
ATOM 1296 C CA . LEU B 1 19 ? -10.289 -13.008 -12.234 1 97.94 19 LEU B CA 1
ATOM 1297 C C . LEU B 1 19 ? -11.773 -12.82 -11.961 1 97.94 19 LEU B C 1
ATOM 1299 O O . LEU B 1 19 ? -12.594 -12.867 -12.883 1 97.94 19 LEU B O 1
ATOM 1303 N N . ALA B 1 20 ? -12.117 -12.656 -10.695 1 96.94 20 ALA B N 1
ATOM 1304 C CA . ALA B 1 20 ? -13.453 -12.188 -10.359 1 96.94 20 ALA B CA 1
ATOM 1305 C C . ALA B 1 20 ? -13.641 -10.727 -10.766 1 96.94 20 ALA B C 1
ATOM 1307 O O . ALA B 1 20 ? -12.672 -9.969 -10.859 1 96.94 20 ALA B O 1
ATOM 1308 N N . ASP B 1 21 ? -14.875 -10.312 -10.953 1 95.5 21 ASP B N 1
ATOM 1309 C CA . ASP B 1 21 ? -15.172 -8.938 -11.328 1 95.5 21 ASP B CA 1
ATOM 1310 C C . ASP B 1 21 ? -14.664 -7.949 -10.281 1 95.5 21 ASP B C 1
ATOM 1312 O O . ASP B 1 21 ? -14.148 -6.883 -10.625 1 95.5 21 ASP B O 1
ATOM 1316 N N . ALA B 1 22 ? -14.789 -8.336 -9.016 1 96.06 22 ALA B N 1
ATOM 1317 C CA . ALA B 1 22 ? -14.445 -7.438 -7.918 1 96.06 22 ALA B CA 1
ATOM 1318 C C . ALA B 1 22 ? -12.945 -7.145 -7.902 1 96.06 22 ALA B C 1
ATOM 1320 O O . ALA B 1 22 ? -12.5 -6.199 -7.25 1 96.06 22 ALA B O 1
ATOM 1321 N N . GLN B 1 23 ? -12.188 -7.965 -8.594 1 97.81 23 GLN B N 1
ATOM 1322 C CA . GLN B 1 23 ? -10.742 -7.793 -8.586 1 97.81 23 GLN B CA 1
ATOM 1323 C C . GLN B 1 23 ? -10.312 -6.699 -9.562 1 97.81 23 GLN B C 1
ATOM 1325 O O . GLN B 1 23 ? -9.188 -6.211 -9.5 1 97.81 23 GLN B O 1
ATOM 1330 N N . ARG B 1 24 ? -11.141 -6.332 -10.492 1 96.94 24 ARG B N 1
ATOM 1331 C CA . ARG B 1 24 ? -10.82 -5.336 -11.508 1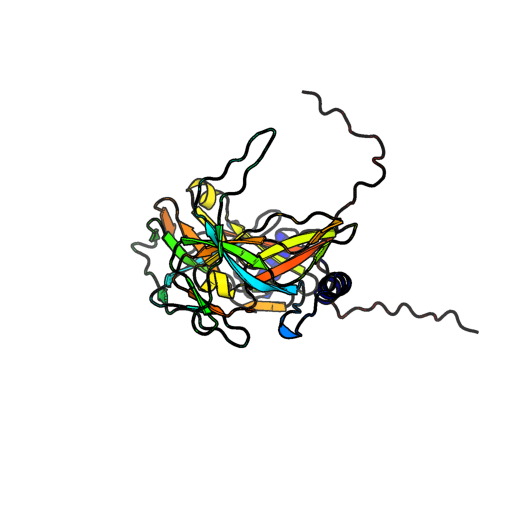 96.94 24 ARG B CA 1
ATOM 1332 C C . ARG B 1 24 ? -11.047 -3.924 -10.984 1 96.94 24 ARG B C 1
ATOM 1334 O O . ARG B 1 24 ? -12.18 -3.527 -10.711 1 96.94 24 ARG B O 1
ATOM 1341 N N . GLN B 1 25 ? -9.961 -3.182 -10.82 1 96.25 25 GLN B N 1
ATOM 1342 C CA . GLN B 1 25 ? -9.992 -1.792 -10.375 1 96.25 25 GLN B CA 1
ATOM 1343 C C . GLN B 1 25 ? -9.695 -0.836 -11.523 1 96.25 25 GLN B C 1
ATOM 1345 O O . GLN B 1 25 ? -9.242 -1.261 -12.586 1 96.25 25 GLN B O 1
ATOM 1350 N N . PRO B 1 26 ? -9.961 0.475 -11.391 1 95.06 26 PRO B N 1
ATOM 1351 C CA . PRO B 1 26 ? -9.766 1.416 -12.492 1 95.06 26 PRO B CA 1
ATOM 1352 C C . PRO B 1 26 ? -8.344 1.402 -13.039 1 95.06 26 PRO B C 1
ATOM 1354 O O . PRO B 1 26 ? -8.141 1.487 -14.25 1 95.06 26 PRO B O 1
ATOM 1357 N N . ASN B 1 27 ? -7.336 1.225 -12.086 1 97.25 27 ASN B N 1
ATOM 1358 C CA . ASN B 1 27 ? -5.961 1.379 -12.555 1 97.25 27 ASN B CA 1
ATOM 1359 C C . ASN B 1 27 ? -5.145 0.111 -12.32 1 97.25 27 ASN B C 1
ATOM 1361 O O . ASN B 1 27 ? -3.924 0.114 -12.492 1 97.25 27 ASN B O 1
ATOM 1365 N N . GLY B 1 28 ? -5.805 -0.956 -11.914 1 98.06 28 GLY B N 1
ATOM 1366 C CA . GLY B 1 28 ? -5.07 -2.178 -11.625 1 98.06 28 GLY B CA 1
ATOM 1367 C C . GLY B 1 28 ? -5.973 -3.359 -11.328 1 98.06 28 GLY B C 1
ATOM 1368 O O . GLY B 1 28 ? -7.176 -3.307 -11.578 1 98.06 28 GLY B O 1
ATOM 1369 N N . VAL B 1 29 ? -5.348 -4.438 -10.883 1 98.62 29 VAL B N 1
ATOM 1370 C CA . VAL B 1 29 ? -6.07 -5.652 -10.508 1 98.62 29 VAL B CA 1
ATOM 1371 C C . VAL B 1 29 ? -5.672 -6.078 -9.102 1 98.62 29 VAL B C 1
ATOM 1373 O O . VAL B 1 29 ? -4.484 -6.148 -8.773 1 98.62 29 VAL B O 1
ATOM 1376 N N . ASP B 1 30 ? -6.727 -6.305 -8.289 1 98.56 30 ASP B N 1
ATOM 1377 C CA . ASP B 1 30 ? -6.477 -6.793 -6.934 1 98.56 30 ASP B CA 1
ATOM 1378 C C . ASP B 1 30 ? -5.988 -8.242 -6.953 1 98.56 30 ASP B C 1
ATOM 1380 O O . ASP B 1 30 ? -6.508 -9.07 -7.703 1 98.56 30 ASP B O 1
ATOM 1384 N N . LEU B 1 31 ? -4.969 -8.57 -6.184 1 98.75 31 LEU B N 1
ATOM 1385 C CA . LEU B 1 31 ? -4.453 -9.922 -5.996 1 98.75 31 LEU B CA 1
ATOM 1386 C C . LEU B 1 31 ? -4.984 -10.531 -4.703 1 98.75 31 LEU B C 1
ATOM 1388 O O . LEU B 1 31 ? -5.207 -9.812 -3.723 1 98.75 31 LEU B O 1
ATOM 1392 N N . THR B 1 32 ? -5.133 -11.852 -4.723 1 98.69 32 THR B N 1
ATOM 1393 C CA . THR B 1 32 ? -5.719 -12.57 -3.596 1 98.69 32 THR B CA 1
ATOM 1394 C C . THR B 1 32 ? -4.648 -13.336 -2.826 1 98.69 32 THR B C 1
ATOM 1396 O O . THR B 1 32 ? -3.535 -13.523 -3.32 1 98.69 32 THR B O 1
ATOM 1399 N N . VAL B 1 33 ? -5 -13.688 -1.604 1 98.69 33 VAL B N 1
ATOM 1400 C CA . VAL B 1 33 ? -4.09 -14.492 -0.799 1 98.69 33 VAL B CA 1
ATOM 1401 C C . VAL B 1 33 ? -4.316 -15.977 -1.089 1 98.69 33 VAL B C 1
ATOM 1403 O O . VAL B 1 33 ? -5.441 -16.469 -0.965 1 98.69 33 VAL B O 1
ATOM 1406 N N . ASP B 1 34 ? -3.248 -16.656 -1.473 1 98.44 34 ASP B N 1
ATOM 1407 C CA . ASP B 1 34 ? -3.305 -18.094 -1.688 1 98.44 34 ASP B CA 1
ATOM 1408 C C . ASP B 1 34 ? -2.781 -18.859 -0.47 1 98.44 34 ASP B C 1
ATOM 1410 O O . ASP B 1 34 ? -3.379 -19.844 -0.046 1 98.44 34 ASP B O 1
ATOM 1414 N N . ALA B 1 35 ? -1.688 -18.406 0.086 1 98.75 35 ALA B N 1
ATOM 1415 C CA . ALA B 1 35 ? -1.077 -19.047 1.248 1 98.75 35 ALA B CA 1
ATOM 1416 C C . ALA B 1 35 ? -0.315 -18.031 2.096 1 98.75 35 ALA B C 1
ATOM 1418 O O . ALA B 1 35 ? 0.096 -16.984 1.599 1 98.75 35 ALA B O 1
ATOM 1419 N N . VAL B 1 36 ? -0.162 -18.344 3.371 1 98.81 36 VAL B N 1
ATOM 1420 C CA . VAL B 1 36 ? 0.611 -17.547 4.316 1 98.81 36 VAL B CA 1
ATOM 1421 C C . VAL B 1 36 ? 1.664 -18.422 4.992 1 98.81 36 VAL B C 1
ATOM 1423 O O . VAL B 1 36 ? 1.385 -19.578 5.363 1 98.81 36 VAL B O 1
ATOM 1426 N N . PHE B 1 37 ? 2.885 -17.875 5.113 1 98.75 37 PHE B N 1
ATOM 1427 C CA . PHE B 1 37 ? 4.004 -18.641 5.668 1 98.75 37 PHE B CA 1
ATOM 1428 C C . PHE B 1 37 ? 4.641 -17.875 6.828 1 98.75 37 PHE B C 1
ATOM 1430 O O . PHE B 1 37 ? 4.621 -16.656 6.863 1 98.75 37 PHE B O 1
ATOM 1437 N N . GLU B 1 38 ? 5.227 -18.656 7.734 1 97.69 38 GLU B N 1
ATOM 1438 C CA . GLU B 1 38 ? 6.078 -18.156 8.805 1 97.69 38 GLU B CA 1
ATOM 1439 C C . GLU B 1 38 ? 7.484 -18.734 8.719 1 97.69 38 GLU B C 1
ATOM 1441 O O . GLU B 1 38 ? 7.656 -19.938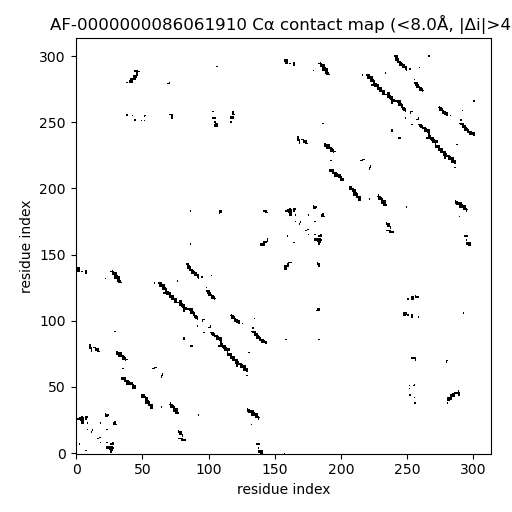 8.469 1 97.69 38 GLU B O 1
ATOM 1446 N N . GLY B 1 39 ? 8.422 -17.844 8.93 1 96 39 GLY B N 1
ATOM 1447 C CA . GLY B 1 39 ? 9.789 -18.328 8.914 1 96 39 GLY B CA 1
ATOM 1448 C C . GLY B 1 39 ? 10.133 -19.188 10.125 1 96 39 GLY B C 1
ATOM 1449 O O . GLY B 1 39 ? 9.688 -18.891 11.242 1 96 39 GLY B O 1
ATOM 1450 N N . THR B 1 40 ? 11.023 -20.219 9.852 1 96.94 40 THR B N 1
ATOM 1451 C CA . THR B 1 40 ? 11.359 -21.125 10.945 1 96.94 40 THR B CA 1
ATOM 1452 C C . THR B 1 40 ? 12.867 -21.312 11.062 1 96.94 40 THR B C 1
ATOM 1454 O O . THR B 1 40 ? 13.352 -22.094 11.875 1 96.94 40 THR B O 1
ATOM 1457 N N . SER B 1 41 ? 13.594 -20.672 10.273 1 96.81 41 SER B N 1
ATOM 1458 C CA . SER B 1 41 ? 15.047 -20.719 10.328 1 96.81 41 SER B CA 1
ATOM 1459 C C . SER B 1 41 ? 15.664 -19.406 9.844 1 96.81 41 SER B C 1
ATOM 1461 O O . SER B 1 41 ? 14.945 -18.469 9.508 1 96.81 41 SER B O 1
ATOM 1463 N N . ARG B 1 42 ? 17 -19.391 9.953 1 96.19 42 ARG B N 1
ATOM 1464 C CA . ARG B 1 42 ? 17.719 -18.203 9.484 1 96.19 42 ARG B CA 1
ATOM 1465 C C . ARG B 1 42 ? 17.984 -18.281 7.984 1 96.19 42 ARG B C 1
ATOM 1467 O O . ARG B 1 42 ? 18.344 -19.344 7.469 1 96.19 42 ARG B O 1
ATOM 1474 N N . GLY B 1 43 ? 17.75 -17.125 7.273 1 97.19 43 GLY B N 1
ATOM 1475 C CA . GLY B 1 43 ? 18.141 -17 5.875 1 97.19 43 GLY B CA 1
ATOM 1476 C C . GLY B 1 43 ? 19.5 -16.375 5.68 1 97.19 43 GLY B C 1
ATOM 1477 O O . GLY B 1 43 ? 20.156 -15.984 6.648 1 97.19 43 GLY B O 1
ATOM 1478 N N . ARG B 1 44 ? 19.984 -16.359 4.395 1 97.25 44 ARG B N 1
ATOM 1479 C CA . ARG B 1 44 ? 21.266 -15.742 4.09 1 97.25 44 ARG B CA 1
ATOM 1480 C C . ARG B 1 44 ? 21.234 -15.078 2.721 1 97.25 44 ARG B C 1
ATOM 1482 O O . ARG B 1 44 ? 20.75 -15.656 1.75 1 97.25 44 ARG B O 1
ATOM 1489 N N . ILE B 1 45 ? 21.656 -13.891 2.668 1 97 45 ILE B N 1
ATOM 1490 C CA . ILE B 1 45 ? 21.906 -13.188 1.413 1 97 45 ILE B CA 1
ATOM 1491 C C . ILE B 1 45 ? 23.391 -12.867 1.291 1 97 45 ILE B C 1
ATOM 1493 O O . ILE B 1 45 ? 23.938 -12.086 2.08 1 97 45 ILE B O 1
ATOM 1497 N N . GLY B 1 46 ? 23.953 -13.477 0.352 1 95.19 46 GLY B N 1
ATOM 1498 C CA . GLY B 1 46 ? 25.359 -13.227 0.084 1 95.19 46 GLY B CA 1
ATOM 1499 C C . GLY B 1 46 ? 25.609 -12.562 -1.256 1 95.19 46 GLY B C 1
ATOM 1500 O O . GLY B 1 46 ? 24.672 -12.391 -2.051 1 95.19 46 GLY B O 1
ATOM 1501 N N . ARG B 1 47 ? 26.859 -12.109 -1.479 1 95.75 47 ARG B N 1
ATOM 1502 C CA . ARG B 1 47 ? 27.219 -11.461 -2.736 1 95.75 47 ARG B CA 1
ATOM 1503 C C . ARG B 1 47 ? 27.078 -12.43 -3.908 1 95.75 47 ARG B C 1
ATOM 1505 O O . ARG B 1 47 ? 26.672 -12.031 -5.004 1 95.75 47 ARG B O 1
ATOM 1512 N N . GLU B 1 48 ? 27.375 -13.703 -3.613 1 92.94 48 GLU B N 1
ATOM 1513 C CA . GLU B 1 48 ? 27.391 -14.672 -4.703 1 92.94 48 GLU B CA 1
ATOM 1514 C C . GLU B 1 48 ? 26.281 -15.703 -4.539 1 92.94 48 GLU B C 1
ATOM 1516 O O . GLU B 1 48 ? 26.094 -16.562 -5.402 1 92.94 48 GLU B O 1
ATOM 1521 N N . GLY B 1 49 ? 25.594 -15.648 -3.428 1 91.5 49 GLY B N 1
ATOM 1522 C CA . GLY B 1 49 ? 24.516 -16.609 -3.232 1 91.5 49 GLY B CA 1
ATOM 1523 C C . GLY B 1 49 ? 23.547 -16.219 -2.141 1 91.5 49 GLY B C 1
ATOM 1524 O O . GLY B 1 49 ? 23.734 -15.188 -1.478 1 91.5 49 GLY B O 1
ATOM 1525 N N . LYS B 1 50 ? 22.406 -17.078 -2.256 1 92.19 50 LYS B N 1
ATOM 1526 C CA . LYS B 1 50 ? 21.359 -16.812 -1.259 1 92.19 50 LYS B CA 1
ATOM 1527 C C . LYS B 1 50 ? 20.703 -18.109 -0.795 1 92.19 50 LYS B C 1
ATOM 1529 O O . LYS B 1 50 ? 20.797 -19.141 -1.479 1 92.19 50 LYS B O 1
ATOM 1534 N N . ARG B 1 51 ? 20.234 -18.031 0.468 1 94.31 51 ARG B N 1
ATOM 1535 C CA . ARG B 1 51 ? 19.391 -19.078 1.044 1 94.31 51 ARG B CA 1
ATOM 1536 C C . ARG B 1 51 ? 18.156 -18.5 1.706 1 94.31 51 ARG B C 1
ATOM 1538 O O . ARG B 1 51 ? 18.266 -17.75 2.68 1 94.31 51 ARG B O 1
ATOM 1545 N N . VAL B 1 52 ? 17.031 -18.906 1.158 1 93.75 52 VAL B N 1
ATOM 1546 C CA . VAL B 1 52 ? 15.773 -18.531 1.794 1 93.75 52 VAL B CA 1
ATOM 1547 C C . VAL B 1 52 ? 15.539 -19.391 3.031 1 93.75 52 VAL B C 1
ATOM 1549 O O . VAL B 1 52 ? 15.75 -20.609 3 1 93.75 52 VAL B O 1
ATOM 1552 N N . ALA B 1 53 ? 15.133 -18.75 4.074 1 95.94 53 ALA B N 1
ATOM 1553 C CA . ALA B 1 53 ? 14.844 -19.453 5.316 1 95.94 53 ALA B CA 1
ATOM 1554 C C . ALA B 1 53 ? 13.781 -20.531 5.102 1 95.94 53 ALA B C 1
ATOM 1556 O O . ALA B 1 53 ? 12.922 -20.391 4.223 1 95.94 53 ALA B O 1
ATOM 1557 N N . ASP B 1 54 ? 13.844 -21.609 5.898 1 96.62 54 ASP B N 1
ATOM 1558 C CA . ASP B 1 54 ? 12.711 -22.531 5.973 1 96.62 54 ASP B CA 1
ATOM 1559 C C . ASP B 1 54 ? 11.461 -21.812 6.477 1 96.62 54 ASP B C 1
ATOM 1561 O O . ASP B 1 54 ? 11.555 -20.891 7.281 1 96.62 54 ASP B O 1
ATOM 1565 N N . ARG B 1 55 ? 10.367 -22.328 5.875 1 97.38 55 ARG B N 1
ATOM 1566 C CA . ARG B 1 55 ? 9.109 -21.703 6.289 1 97.38 55 ARG B CA 1
ATOM 1567 C C . ARG B 1 55 ? 8.031 -22.766 6.504 1 97.38 55 ARG B C 1
ATOM 1569 O O . ARG B 1 55 ? 8.055 -23.828 5.875 1 97.38 55 ARG B O 1
ATOM 1576 N N . ARG B 1 56 ? 7.215 -22.406 7.398 1 97.88 56 ARG B N 1
ATOM 1577 C CA . ARG B 1 56 ? 6.035 -23.234 7.641 1 97.88 56 ARG B CA 1
ATOM 1578 C C . ARG B 1 56 ? 4.781 -22.578 7.078 1 97.88 56 ARG B C 1
ATOM 1580 O O . ARG B 1 56 ? 4.52 -21.391 7.348 1 97.88 56 ARG B O 1
ATOM 1587 N N . GLU B 1 57 ? 4.062 -23.359 6.25 1 98.38 57 GLU B N 1
ATOM 1588 C CA . GLU B 1 57 ? 2.777 -22.875 5.758 1 98.38 57 GLU B CA 1
ATOM 1589 C C . GLU B 1 57 ? 1.719 -22.891 6.855 1 98.38 57 GLU B C 1
ATOM 1591 O O . GLU B 1 57 ? 1.552 -23.906 7.539 1 98.38 57 GLU B O 1
ATOM 1596 N N . LEU B 1 58 ? 1.039 -21.781 7.016 1 98.44 58 LEU B N 1
ATOM 1597 C CA . LEU B 1 58 ? -0.023 -21.688 8.016 1 98.44 58 LEU B CA 1
ATOM 1598 C C . LEU B 1 58 ? -1.326 -22.266 7.469 1 98.44 58 LEU B C 1
ATOM 1600 O O . LEU B 1 58 ? -1.657 -22.062 6.301 1 98.44 58 LEU B O 1
ATOM 1604 N N . GLU B 1 59 ? -2.035 -22.969 8.344 1 97.88 59 GLU B N 1
ATOM 1605 C CA . GLU B 1 59 ? -3.346 -23.5 7.973 1 97.88 59 GLU B CA 1
ATOM 1606 C C . GLU B 1 59 ? -4.461 -22.547 8.406 1 97.88 59 GLU B C 1
ATOM 1608 O O . GLU B 1 59 ? -4.516 -22.141 9.57 1 97.88 59 GLU B O 1
ATOM 1613 N N . PRO B 1 60 ? -5.332 -22.266 7.453 1 97.31 60 PRO B N 1
ATOM 1614 C CA . PRO B 1 60 ? -6.473 -21.453 7.883 1 97.31 60 PRO B CA 1
ATOM 1615 C C . PRO B 1 60 ? -7.355 -22.156 8.906 1 97.31 60 PRO B C 1
ATOM 1617 O O . PRO B 1 60 ? -7.508 -23.391 8.844 1 97.31 60 PRO B O 1
ATOM 1620 N N . GLU B 1 61 ? -7.863 -21.453 9.82 1 96.44 61 GLU B N 1
ATOM 1621 C CA . GLU B 1 61 ? -8.867 -21.922 10.773 1 96.44 61 GLU B CA 1
ATOM 1622 C C . GLU B 1 61 ? -10.25 -21.391 10.414 1 96.44 61 GLU B C 1
ATOM 1624 O O . GLU B 1 61 ? -10.5 -20.188 10.477 1 96.44 61 GLU B O 1
ATOM 1629 N N . GLY B 1 62 ? -11.195 -22.297 10.102 1 95.75 62 GLY B N 1
ATOM 1630 C CA . GLY B 1 62 ? -12.508 -21.844 9.656 1 95.75 62 GLY B CA 1
ATOM 1631 C C . GLY B 1 62 ? -12.453 -21.016 8.383 1 95.75 62 GLY B C 1
ATOM 1632 O O . GLY B 1 62 ? -13.25 -20.094 8.203 1 95.75 62 GLY B O 1
ATOM 1633 N N . GLY B 1 63 ? -11.414 -21.125 7.66 1 97 63 GLY B N 1
ATOM 1634 C CA . GLY B 1 63 ? -11.273 -20.453 6.383 1 97 63 GLY B CA 1
ATOM 1635 C C . GLY B 1 63 ? -10.453 -19.188 6.469 1 97 63 GLY B C 1
ATOM 1636 O O . GLY B 1 63 ? -10.133 -18.562 5.449 1 97 63 GLY B O 1
ATOM 1637 N N . ASP B 1 64 ? -10.133 -18.828 7.746 1 98.06 64 ASP B N 1
ATOM 1638 C CA . ASP B 1 64 ? -9.391 -17.578 7.953 1 98.06 64 ASP B CA 1
ATOM 1639 C C . ASP B 1 64 ? -7.98 -17.859 8.453 1 98.06 64 ASP B C 1
ATOM 1641 O O . ASP B 1 64 ? -7.777 -18.719 9.32 1 98.06 64 ASP B O 1
ATOM 1645 N N . TYR B 1 65 ? -7.02 -17.188 7.887 1 98.75 65 TYR B N 1
ATOM 1646 C CA . TYR B 1 65 ? -5.738 -17.062 8.57 1 98.75 65 TYR B CA 1
ATOM 1647 C C . TYR B 1 65 ? -5.84 -16.094 9.75 1 98.75 65 TYR B C 1
ATOM 1649 O O . TYR B 1 65 ? -6.078 -14.898 9.57 1 98.75 65 TYR B O 1
ATOM 1657 N N . ARG B 1 66 ? -5.75 -16.609 10.953 1 98.31 66 ARG B N 1
ATOM 1658 C CA . ARG B 1 66 ? -5.762 -15.789 12.156 1 98.31 66 ARG B CA 1
ATOM 1659 C C . ARG B 1 66 ? -4.352 -15.336 12.516 1 98.31 66 ARG B C 1
ATOM 1661 O O . ARG B 1 66 ? -3.562 -16.109 13.055 1 98.31 66 ARG B O 1
ATOM 1668 N N . LEU B 1 67 ? -4.07 -14.031 12.266 1 98.56 67 LEU B N 1
ATOM 1669 C CA . LEU B 1 67 ? -2.693 -13.562 12.375 1 98.56 67 LEU B CA 1
ATOM 1670 C C . LEU B 1 67 ? -2.545 -12.57 13.531 1 98.56 67 LEU B C 1
ATOM 1672 O O . LEU B 1 67 ? -3.324 -11.625 13.641 1 98.56 67 LEU B O 1
ATOM 1676 N N . ASN B 1 68 ? -1.562 -12.82 14.383 1 98.06 68 ASN B N 1
ATOM 1677 C CA . ASN B 1 68 ? -1.149 -11.883 15.414 1 98.06 68 ASN B CA 1
ATOM 1678 C C . ASN B 1 68 ? -0.042 -10.953 14.922 1 98.06 68 ASN B C 1
ATOM 1680 O O . ASN B 1 68 ? 0.554 -11.195 13.875 1 98.06 68 ASN B O 1
ATOM 1684 N N . PRO B 1 69 ? 0.126 -9.805 15.656 1 98.06 69 PRO B N 1
ATOM 1685 C CA . PRO B 1 69 ? 1.188 -8.891 15.219 1 98.06 6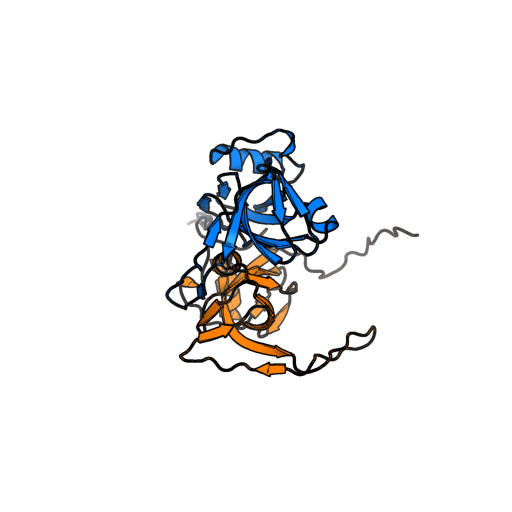9 PRO B CA 1
ATOM 1686 C C . PRO B 1 69 ? 2.51 -9.617 14.953 1 98.06 69 PRO B C 1
ATOM 1688 O O . PRO B 1 69 ? 2.91 -10.477 15.742 1 98.06 69 PRO B O 1
ATOM 1691 N N . GLY B 1 70 ? 3.135 -9.344 13.852 1 97.56 70 GLY B N 1
ATOM 1692 C CA . GLY B 1 70 ? 4.34 -10 13.367 1 97.56 70 GLY B CA 1
ATOM 1693 C C . GLY B 1 70 ? 4.5 -9.906 11.859 1 97.56 70 GLY B C 1
ATOM 1694 O O . GLY B 1 70 ? 3.816 -9.117 11.203 1 97.56 70 GLY B O 1
ATOM 1695 N N . THR B 1 71 ? 5.535 -10.617 11.391 1 97.81 71 THR B N 1
ATOM 1696 C CA . THR B 1 71 ? 5.82 -10.594 9.953 1 97.81 71 THR B CA 1
ATOM 1697 C C . THR B 1 71 ? 5.617 -11.977 9.344 1 97.81 71 THR B C 1
ATOM 1699 O O . THR B 1 71 ? 5.988 -12.992 9.938 1 97.81 71 THR B O 1
ATOM 1702 N N . TYR B 1 72 ? 5.02 -11.977 8.125 1 98.62 72 TYR B N 1
ATOM 1703 C CA . TYR B 1 72 ? 4.699 -13.188 7.375 1 98.62 72 TYR B CA 1
ATOM 1704 C C . TYR B 1 72 ? 5.066 -13.031 5.906 1 98.62 72 TYR B C 1
ATOM 1706 O O . TYR B 1 72 ? 5.352 -11.93 5.441 1 98.62 72 TYR B O 1
ATOM 1714 N N . VAL B 1 73 ? 5.145 -14.188 5.234 1 98.75 73 VAL B N 1
ATOM 1715 C CA . VAL B 1 73 ? 5.23 -14.203 3.777 1 98.75 73 VAL B CA 1
ATOM 1716 C C . VAL B 1 73 ? 3.895 -14.648 3.186 1 98.75 73 VAL B C 1
ATOM 1718 O O . VAL B 1 73 ? 3.283 -15.602 3.668 1 98.75 73 VAL B O 1
ATOM 1721 N N . VAL B 1 74 ? 3.463 -13.961 2.191 1 98.75 74 VAL B N 1
ATOM 1722 C CA . VAL B 1 74 ? 2.221 -14.328 1.521 1 98.75 74 VAL B CA 1
ATOM 1723 C C . VAL B 1 74 ? 2.514 -14.734 0.079 1 98.75 74 VAL B C 1
ATOM 1725 O O . VAL B 1 74 ? 3.326 -14.109 -0.6 1 98.75 74 VAL B O 1
ATOM 1728 N N . ARG B 1 75 ? 1.888 -15.789 -0.326 1 98.75 75 ARG B N 1
ATOM 1729 C CA . ARG B 1 75 ? 1.818 -16.141 -1.74 1 98.75 75 ARG B CA 1
ATOM 1730 C C . ARG B 1 75 ? 0.49 -15.711 -2.35 1 98.75 75 ARG B C 1
ATOM 1732 O O . ARG B 1 75 ? -0.575 -15.984 -1.795 1 98.75 75 ARG B O 1
ATOM 1739 N N . TYR B 1 76 ? 0.614 -14.969 -3.467 1 98.62 76 TYR B N 1
ATOM 1740 C CA . TYR B 1 76 ? -0.599 -14.5 -4.129 1 98.62 76 TYR B CA 1
ATOM 1741 C C . TYR B 1 76 ? -1.267 -15.633 -4.902 1 98.62 76 TYR B C 1
ATOM 1743 O O . TYR B 1 76 ? -0.642 -16.656 -5.18 1 98.62 76 TYR B O 1
ATOM 1751 N N . GLY B 1 77 ? -2.537 -15.43 -5.277 1 98.56 77 GLY B N 1
ATOM 1752 C CA . GLY B 1 77 ? -3.324 -16.484 -5.906 1 98.56 77 GLY B CA 1
ATOM 1753 C C . GLY B 1 77 ? -3.25 -16.453 -7.418 1 98.56 77 GLY B C 1
ATOM 1754 O O . GLY B 1 77 ? -3.619 -17.438 -8.078 1 98.56 77 GLY B O 1
ATOM 1755 N N . GLU B 1 78 ? -2.766 -15.391 -7.98 1 98.62 78 GLU B N 1
ATOM 1756 C CA . GLU B 1 78 ? -2.871 -15.203 -9.422 1 98.62 78 GLU B CA 1
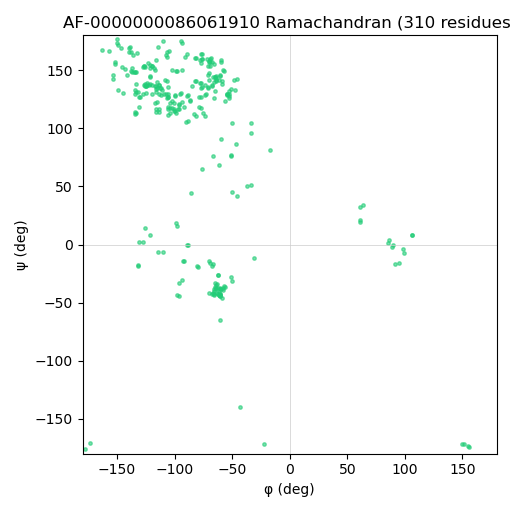ATOM 1757 C C . GLU B 1 78 ? -1.529 -15.438 -10.109 1 98.62 78 GLU B C 1
ATOM 1759 O O . GLU B 1 78 ? -0.519 -14.836 -9.734 1 98.62 78 GLU B O 1
ATOM 1764 N N . PRO B 1 79 ? -1.505 -16.266 -11.141 1 98.5 79 PRO B N 1
ATOM 1765 C CA . PRO B 1 79 ? -0.329 -16.266 -12.016 1 98.5 79 PRO B CA 1
ATOM 1766 C C . PRO B 1 79 ? -0.183 -14.961 -12.797 1 98.5 79 PRO B C 1
ATOM 1768 O O . PRO B 1 79 ? -1.185 -14.367 -13.203 1 98.5 79 PRO B O 1
ATOM 1771 N N . VAL B 1 80 ? 1.08 -14.602 -12.961 1 97.88 80 VAL B N 1
ATOM 1772 C CA . VAL B 1 80 ? 1.315 -13.336 -13.641 1 97.88 80 VAL B CA 1
ATOM 1773 C C . VAL B 1 80 ? 2.395 -13.508 -14.703 1 97.88 80 VAL B C 1
ATOM 1775 O O . VAL B 1 80 ? 3.262 -14.375 -14.578 1 97.88 80 VAL B O 1
ATOM 1778 N N . ARG B 1 81 ? 2.262 -12.734 -15.75 1 97.38 81 ARG B N 1
ATOM 1779 C CA . ARG B 1 81 ? 3.309 -12.445 -16.734 1 97.38 81 ARG B CA 1
ATOM 1780 C C . ARG B 1 81 ? 3.371 -10.953 -17.047 1 97.38 81 ARG B C 1
ATOM 1782 O O . ARG B 1 81 ? 2.428 -10.398 -17.609 1 97.38 81 ARG B O 1
ATOM 1789 N N . ILE B 1 82 ? 4.43 -10.32 -16.656 1 97.06 82 ILE B N 1
ATOM 1790 C CA . ILE B 1 82 ? 4.566 -8.891 -16.938 1 97.06 82 ILE B CA 1
ATOM 1791 C C . ILE B 1 82 ? 4.953 -8.68 -18.391 1 97.06 82 ILE B C 1
ATOM 1793 O O . ILE B 1 82 ? 6.008 -9.148 -18.844 1 97.06 82 ILE B O 1
ATOM 1797 N N . PRO B 1 83 ? 4.125 -8.031 -19.125 1 95.5 83 PRO B N 1
ATOM 1798 C CA . PRO B 1 83 ? 4.414 -7.836 -20.547 1 95.5 83 PRO B CA 1
ATOM 1799 C C . PRO B 1 83 ? 5.719 -7.082 -20.781 1 95.5 83 PRO B C 1
ATOM 1801 O O . PRO B 1 83 ? 6.164 -6.32 -19.922 1 95.5 83 PRO B O 1
ATOM 1804 N N . GLU B 1 84 ? 6.18 -7.34 -22.047 1 93.19 84 GLU B N 1
ATOM 1805 C CA . GLU B 1 84 ? 7.285 -6.484 -22.469 1 93.19 84 GLU B CA 1
ATOM 1806 C C . GLU B 1 84 ? 6.867 -5.016 -22.484 1 93.19 84 GLU B C 1
ATOM 1808 O O . GLU B 1 84 ? 5.699 -4.699 -22.734 1 93.19 84 GLU B O 1
ATOM 1813 N N . GLY B 1 85 ? 7.742 -4.18 -22.078 1 94.81 85 GLY B N 1
ATOM 1814 C CA . GLY B 1 85 ? 7.469 -2.754 -22.094 1 94.81 85 GLY B CA 1
ATOM 1815 C C . GLY B 1 85 ? 6.738 -2.277 -20.844 1 94.81 85 GLY B C 1
ATOM 1816 O O . GLY B 1 85 ? 6.238 -1.149 -20.812 1 94.81 85 GLY B O 1
ATOM 1817 N N . ARG B 1 86 ? 6.52 -3.258 -19.953 1 96 86 ARG B N 1
ATOM 1818 C CA . ARG B 1 86 ? 5.852 -2.869 -18.719 1 96 86 ARG B CA 1
ATOM 1819 C C . ARG B 1 86 ? 6.715 -3.201 -17.5 1 96 86 ARG B C 1
ATOM 1821 O O . ARG B 1 86 ? 7.605 -4.051 -17.578 1 96 86 ARG B O 1
ATOM 1828 N N . ILE B 1 87 ? 6.523 -2.521 -16.484 1 96.75 87 ILE B N 1
ATOM 1829 C CA . ILE B 1 87 ? 7.023 -2.789 -15.141 1 96.75 87 ILE B CA 1
ATOM 1830 C C . ILE B 1 87 ? 5.855 -2.861 -14.164 1 96.75 87 ILE B C 1
ATOM 1832 O O . ILE B 1 87 ? 4.887 -2.111 -14.281 1 96.75 87 ILE B O 1
ATOM 1836 N N . GLY B 1 88 ? 5.879 -3.834 -13.258 1 97.81 88 GLY B N 1
ATOM 1837 C CA . GLY B 1 88 ? 4.793 -4.043 -12.312 1 97.81 88 GLY B CA 1
ATOM 1838 C C . GLY B 1 88 ? 5.141 -3.609 -10.898 1 97.81 88 GLY B C 1
ATOM 1839 O O . GLY B 1 88 ? 6.27 -3.809 -10.438 1 97.81 88 GLY B O 1
ATOM 1840 N N . PHE B 1 89 ? 4.18 -2.998 -10.211 1 98.31 89 PHE B N 1
ATOM 1841 C CA . PHE B 1 89 ? 4.223 -2.676 -8.789 1 98.31 89 PHE B CA 1
ATOM 1842 C C . PHE B 1 89 ? 3.031 -3.285 -8.062 1 98.31 89 PHE B C 1
ATOM 1844 O O . PHE B 1 89 ? 1.912 -3.277 -8.578 1 98.31 89 PHE B O 1
ATOM 1851 N N . VAL B 1 90 ? 3.303 -3.785 -6.941 1 98.62 90 VAL B N 1
ATOM 1852 C CA . VAL B 1 90 ? 2.244 -4.332 -6.098 1 98.62 90 VAL B CA 1
ATOM 1853 C C . VAL B 1 90 ? 2.154 -3.541 -4.797 1 98.62 90 VAL B C 1
ATOM 1855 O O . VAL B 1 90 ? 3.148 -3.396 -4.082 1 98.62 90 VAL B O 1
ATOM 1858 N N . LEU B 1 91 ? 0.991 -2.977 -4.527 1 98.5 91 LEU B N 1
ATOM 1859 C CA . LEU B 1 91 ? 0.751 -2.191 -3.318 1 98.5 91 LEU B CA 1
ATOM 1860 C C . LEU B 1 91 ? -0.359 -2.814 -2.479 1 98.5 91 LEU B C 1
ATOM 1862 O O . LEU B 1 91 ? -1.208 -3.539 -3.002 1 98.5 91 LEU B O 1
ATOM 1866 N N . PRO B 1 92 ? -0.317 -2.555 -1.145 1 98.62 92 PRO B N 1
ATOM 1867 C CA . PRO B 1 92 ? -1.402 -3.059 -0.3 1 98.62 92 PRO B CA 1
ATOM 1868 C C . PRO B 1 92 ? -2.75 -2.42 -0.627 1 98.62 92 PRO B C 1
ATOM 1870 O O . PRO B 1 92 ? -2.809 -1.24 -0.98 1 98.62 92 PRO B O 1
ATOM 1873 N N . ARG B 1 93 ? -3.809 -3.221 -0.519 1 97.38 93 ARG B N 1
ATOM 1874 C CA . ARG B 1 93 ? -5.129 -2.602 -0.521 1 97.38 93 ARG B CA 1
ATOM 1875 C C . ARG B 1 93 ? -5.348 -1.769 0.737 1 97.38 93 ARG B C 1
ATOM 1877 O O . ARG B 1 93 ? -4.777 -2.064 1.789 1 97.38 93 ARG B O 1
ATOM 1884 N N . SER B 1 94 ? -6.234 -0.853 0.615 1 96.38 94 SER B N 1
ATOM 1885 C CA . SER B 1 94 ? -6.434 0.137 1.669 1 96.38 94 SER B CA 1
ATOM 1886 C C . SER B 1 94 ? -6.934 -0.516 2.953 1 96.38 94 SER B C 1
ATOM 1888 O O . SER B 1 94 ? -6.586 -0.08 4.055 1 96.38 94 SER B O 1
ATOM 1890 N N . THR B 1 95 ? -7.77 -1.573 2.795 1 95.56 95 THR B N 1
ATOM 1891 C CA . THR B 1 95 ? -8.328 -2.205 3.984 1 95.56 95 THR B CA 1
ATOM 1892 C C . THR B 1 95 ? -7.227 -2.791 4.859 1 95.56 95 THR B C 1
ATOM 1894 O O . THR B 1 95 ? -7.328 -2.781 6.086 1 95.56 95 THR B O 1
ATOM 1897 N N . LEU B 1 96 ? -6.203 -3.334 4.234 1 96.69 96 LEU B N 1
ATOM 1898 C CA . LEU B 1 96 ? -5.055 -3.842 4.98 1 96.69 96 LEU B CA 1
ATOM 1899 C C . LEU B 1 96 ? -4.41 -2.732 5.805 1 96.69 96 LEU B C 1
ATOM 1901 O O . LEU B 1 96 ? -4.133 -2.916 6.992 1 96.69 96 LEU B O 1
ATOM 1905 N N . LEU B 1 97 ? -4.195 -1.587 5.215 1 97.31 97 LEU B N 1
ATOM 1906 C CA . LEU B 1 97 ? -3.543 -0.451 5.855 1 97.31 97 LEU B CA 1
ATOM 1907 C C . LEU B 1 97 ? -4.398 0.1 6.992 1 97.31 97 LEU B C 1
ATOM 1909 O O . LEU B 1 97 ? -3.877 0.473 8.047 1 97.31 97 LEU B O 1
ATOM 1913 N N . ARG B 1 98 ? -5.715 0.119 6.762 1 96.69 98 ARG B N 1
ATOM 1914 C CA . ARG B 1 98 ? -6.633 0.644 7.766 1 96.69 98 ARG B CA 1
ATOM 1915 C C . ARG B 1 98 ? -6.707 -0.279 8.977 1 96.69 98 ARG B C 1
ATOM 1917 O O . ARG B 1 98 ? -7.219 0.109 10.031 1 96.69 98 ARG B O 1
ATOM 1924 N N . ASN B 1 99 ? -6.242 -1.486 8.852 1 96.88 99 ASN B N 1
ATOM 1925 C CA . ASN B 1 99 ? -6.094 -2.408 9.969 1 96.88 99 ASN B CA 1
ATOM 1926 C C . ASN B 1 99 ? -4.66 -2.43 10.492 1 96.88 99 ASN B C 1
ATOM 1928 O O . ASN B 1 99 ? -4.246 -3.391 11.141 1 96.88 99 ASN B O 1
ATOM 1932 N N . ALA B 1 100 ? -3.914 -1.425 10.156 1 97.5 100 ALA B N 1
ATOM 1933 C CA . ALA B 1 100 ? -2.535 -1.222 10.594 1 97.5 100 ALA B CA 1
ATOM 1934 C C . ALA B 1 100 ? -1.638 -2.365 10.125 1 97.5 100 ALA B C 1
ATOM 1936 O O . ALA B 1 100 ? -0.736 -2.789 10.859 1 97.5 100 ALA B O 1
ATOM 1937 N N . CYS B 1 101 ? -1.951 -2.928 8.977 1 98.31 101 CYS B N 1
ATOM 1938 C CA . CYS B 1 101 ? -1.136 -3.928 8.297 1 98.31 101 CYS B CA 1
ATOM 1939 C C . CYS B 1 101 ? -0.644 -3.404 6.953 1 98.31 101 CYS B C 1
ATOM 1941 O O . CYS B 1 101 ? -1.154 -2.406 6.445 1 98.31 101 CYS B O 1
ATOM 1943 N N . THR B 1 102 ? 0.402 -4.004 6.461 1 98.44 102 THR B N 1
ATOM 1944 C CA . THR B 1 102 ? 0.876 -3.59 5.145 1 98.44 102 THR B CA 1
ATOM 1945 C C . THR B 1 102 ? 1.53 -4.758 4.414 1 98.44 102 THR B C 1
ATOM 1947 O O . THR B 1 102 ? 1.614 -5.867 4.953 1 98.44 102 THR B O 1
ATOM 1950 N N . LEU B 1 103 ? 1.83 -4.52 3.143 1 98.25 103 LEU B N 1
ATOM 1951 C CA . LEU B 1 103 ? 2.451 -5.488 2.248 1 98.25 103 LEU B CA 1
ATOM 1952 C C . LEU B 1 103 ? 3.58 -4.848 1.447 1 98.25 103 LEU B C 1
ATOM 1954 O O . LEU B 1 103 ? 3.424 -3.736 0.932 1 98.25 103 LEU B O 1
ATOM 1958 N N . ASP B 1 104 ? 4.688 -5.582 1.436 1 97.31 104 ASP B N 1
ATOM 1959 C CA . ASP B 1 104 ? 5.824 -5.16 0.621 1 97.31 104 ASP B CA 1
ATOM 1960 C C . ASP B 1 104 ? 6.117 -6.176 -0.481 1 97.31 104 ASP B C 1
ATOM 1962 O O . ASP B 1 104 ? 6.188 -7.379 -0.221 1 97.31 104 ASP B O 1
ATOM 1966 N N . THR B 1 105 ? 6.258 -5.664 -1.648 1 96 105 THR B N 1
ATOM 1967 C CA . THR B 1 105 ? 6.602 -6.52 -2.779 1 96 105 THR B CA 1
ATOM 1968 C C . THR B 1 105 ? 7.695 -5.879 -3.629 1 96 105 THR B C 1
ATOM 1970 O O . THR B 1 105 ? 7.766 -4.652 -3.738 1 96 105 THR B O 1
ATOM 1973 N N . ALA B 1 106 ? 8.523 -6.758 -4.234 1 95.38 106 ALA B N 1
ATOM 1974 C CA . ALA B 1 106 ? 9.547 -6.293 -5.168 1 95.38 106 ALA B CA 1
ATOM 1975 C C . ALA B 1 106 ? 8.922 -5.777 -6.461 1 95.38 106 ALA B C 1
ATOM 1977 O O . ALA B 1 106 ? 7.77 -6.094 -6.766 1 95.38 106 ALA B O 1
ATOM 1978 N N . VAL B 1 107 ? 9.703 -4.914 -7.125 1 96.31 107 VAL B N 1
ATOM 1979 C CA . VAL B 1 107 ? 9.32 -4.609 -8.5 1 96.31 107 VAL B CA 1
ATOM 1980 C C . VAL B 1 107 ? 9.297 -5.895 -9.32 1 96.31 107 VAL B C 1
ATOM 1982 O O . VAL B 1 107 ? 10.164 -6.762 -9.164 1 96.31 107 VAL B O 1
ATOM 1985 N N . TRP B 1 108 ? 8.25 -6 -10.156 1 96.81 108 TRP B N 1
ATOM 1986 C CA . TRP B 1 108 ? 8.227 -7.105 -11.109 1 96.81 108 TRP B CA 1
ATOM 1987 C C . TRP B 1 108 ? 8.648 -6.633 -12.492 1 96.81 108 TRP B C 1
ATOM 1989 O O . TRP B 1 108 ? 7.957 -5.828 -13.125 1 96.81 108 TRP B O 1
ATOM 1999 N N . ASP B 1 109 ? 9.727 -7.117 -12.961 1 95.56 109 ASP B N 1
ATOM 2000 C CA . ASP B 1 109 ? 10.328 -6.688 -14.219 1 95.56 109 ASP B CA 1
ATOM 2001 C C . ASP B 1 109 ? 9.586 -7.27 -15.414 1 95.56 109 ASP B C 1
ATOM 2003 O O . ASP B 1 109 ? 8.93 -8.305 -15.297 1 95.56 109 ASP B O 1
ATOM 2007 N N . ALA B 1 110 ? 9.789 -6.605 -16.531 1 94.56 110 ALA B N 1
ATOM 2008 C CA . ALA B 1 110 ? 9.297 -7.164 -17.781 1 94.56 110 ALA B CA 1
ATOM 2009 C C . ALA B 1 110 ? 9.781 -8.602 -17.969 1 94.56 110 ALA B C 1
ATOM 2011 O O . ALA B 1 110 ? 10.953 -8.906 -17.719 1 94.56 110 ALA B O 1
ATOM 2012 N N . GLY B 1 111 ? 8.812 -9.453 -18.328 1 92.88 111 GLY B N 1
ATOM 2013 C CA . GLY B 1 111 ? 9.164 -10.836 -18.594 1 92.88 111 GLY B CA 1
ATOM 2014 C C . GLY B 1 111 ? 9.047 -11.727 -17.375 1 92.88 111 GLY B C 1
ATOM 2015 O O . GLY B 1 111 ? 9.102 -12.953 -17.484 1 92.88 111 GLY B O 1
ATOM 2016 N N . TYR B 1 112 ? 8.984 -11.086 -16.156 1 95.56 112 TYR B N 1
ATOM 2017 C CA . TYR B 1 112 ? 8.727 -11.914 -14.992 1 95.56 112 TYR B CA 1
ATOM 2018 C C . TYR B 1 112 ? 7.453 -12.734 -15.18 1 95.56 112 TYR B C 1
ATOM 2020 O O . TYR B 1 112 ? 6.402 -12.188 -15.523 1 95.56 112 TYR B O 1
ATOM 2028 N N . GLU B 1 113 ? 7.566 -14.039 -14.953 1 96.75 113 GLU B N 1
ATOM 2029 C CA . GLU B 1 113 ? 6.434 -14.953 -15.039 1 96.75 113 GLU B CA 1
ATOM 2030 C C . GLU B 1 113 ? 6.398 -15.898 -13.836 1 96.75 113 GLU B C 1
ATOM 2032 O O . GLU B 1 113 ? 7.422 -16.469 -13.469 1 96.75 113 GLU B O 1
ATOM 2037 N N . GLY B 1 114 ? 5.227 -16.047 -13.18 1 97.31 114 GLY B N 1
ATOM 2038 C CA . GLY B 1 114 ? 5.074 -16.938 -12.047 1 97.31 114 GLY B CA 1
ATOM 2039 C C . GLY B 1 114 ? 4.035 -16.469 -11.047 1 97.31 114 GLY B C 1
ATOM 2040 O O . GLY B 1 114 ? 3.174 -15.648 -11.383 1 97.31 114 GLY B O 1
ATOM 2041 N N . ILE B 1 115 ? 3.979 -17.156 -9.93 1 97.19 115 ILE B N 1
ATOM 2042 C CA . ILE B 1 115 ? 3.152 -16.766 -8.797 1 97.19 115 ILE B CA 1
ATOM 2043 C C . ILE B 1 115 ? 4.004 -16 -7.781 1 97.19 115 ILE B C 1
ATOM 2045 O O . ILE B 1 115 ? 4.938 -16.562 -7.203 1 97.19 115 ILE B O 1
ATOM 2049 N N . GLY B 1 116 ? 3.717 -14.75 -7.531 1 97.69 116 GLY B N 1
ATOM 2050 C CA . GLY B 1 116 ? 4.551 -13.891 -6.711 1 97.69 116 GLY B CA 1
ATOM 2051 C C . GLY B 1 116 ? 4.312 -14.07 -5.223 1 97.69 116 GLY B C 1
ATOM 2052 O O . GLY B 1 116 ? 3.283 -14.617 -4.816 1 97.69 116 GLY B O 1
ATOM 2053 N N . GLU B 1 117 ? 5.305 -13.633 -4.5 1 98.38 117 GLU B N 1
ATOM 2054 C CA . GLU B 1 117 ? 5.227 -13.562 -3.043 1 98.38 117 GLU B CA 1
ATOM 2055 C C . GLU B 1 117 ? 5.566 -12.164 -2.533 1 98.38 117 GLU B C 1
ATOM 2057 O O . GLU B 1 117 ? 6.223 -11.391 -3.23 1 98.38 117 GLU B O 1
ATOM 2062 N N . GLY B 1 118 ? 5.016 -11.828 -1.366 1 98.25 118 GLY B N 1
ATOM 2063 C CA . GLY B 1 118 ? 5.312 -10.578 -0.674 1 98.25 118 GLY B CA 1
ATOM 2064 C C . GLY B 1 118 ? 5.473 -10.758 0.824 1 98.25 118 GLY B C 1
ATOM 2065 O O . GLY B 1 118 ? 5.262 -11.852 1.354 1 98.25 118 GLY B O 1
ATOM 2066 N N . ARG B 1 119 ? 5.945 -9.672 1.423 1 98.69 119 ARG B N 1
ATOM 2067 C CA . ARG B 1 119 ? 6.055 -9.633 2.877 1 98.69 119 ARG B CA 1
ATOM 2068 C C . ARG B 1 119 ? 4.84 -8.953 3.5 1 98.69 119 ARG B C 1
ATOM 2070 O O . ARG B 1 119 ? 4.543 -7.801 3.195 1 98.69 119 ARG B O 1
ATOM 2077 N N . LEU B 1 120 ? 4.152 -9.711 4.324 1 98.75 120 LEU B N 1
ATOM 2078 C CA . LEU B 1 120 ? 3.025 -9.18 5.082 1 98.75 120 LEU B CA 1
ATOM 2079 C C . LEU B 1 120 ? 3.459 -8.766 6.484 1 98.75 120 LEU B C 1
ATOM 2081 O O . LEU B 1 120 ? 4.008 -9.57 7.234 1 98.75 120 LEU B O 1
ATOM 2085 N N . ASP B 1 121 ? 3.264 -7.504 6.773 1 98.62 121 ASP B N 1
ATOM 2086 C CA . ASP B 1 121 ? 3.527 -6.973 8.109 1 98.62 121 ASP B CA 1
ATOM 2087 C C . ASP B 1 121 ? 2.227 -6.699 8.859 1 98.62 121 ASP B C 1
ATOM 2089 O O . ASP B 1 121 ? 1.434 -5.848 8.445 1 98.62 121 ASP B O 1
ATOM 2093 N N . VAL B 1 122 ? 2.016 -7.418 9.961 1 98.44 122 VAL B N 1
ATOM 2094 C CA . VAL B 1 122 ? 0.79 -7.32 10.742 1 98.44 122 VAL B CA 1
ATOM 2095 C C . VAL B 1 122 ? 1.048 -6.504 12.008 1 98.44 122 VAL B C 1
ATOM 2097 O O . VAL B 1 122 ? 1.759 -6.949 12.914 1 98.44 122 VAL B O 1
ATOM 2100 N N . GLY B 1 123 ? 0.388 -5.297 12.023 1 97.69 123 GLY B N 1
ATOM 2101 C CA . GLY B 1 123 ? 0.545 -4.434 13.18 1 97.69 123 GLY B CA 1
ATOM 2102 C C . GLY B 1 123 ? -0.572 -4.586 14.195 1 97.69 123 GLY B C 1
ATOM 2103 O O . GLY B 1 123 ? -0.368 -4.359 15.391 1 97.69 123 GLY B O 1
ATOM 2104 N N . ASN B 1 124 ? -1.724 -4.855 13.703 1 97.69 124 ASN B N 1
ATOM 2105 C CA . ASN B 1 124 ? -2.912 -5.152 14.5 1 97.69 124 ASN B CA 1
ATOM 2106 C C . ASN B 1 124 ? -3.477 -6.531 14.164 1 97.69 124 ASN B C 1
ATOM 2108 O O . ASN B 1 124 ? -3.525 -6.922 13 1 97.69 124 ASN B O 1
ATOM 2112 N N . PRO B 1 125 ? -3.908 -7.297 15.234 1 98.12 125 PRO B N 1
ATOM 2113 C CA . PRO B 1 125 ? -4.465 -8.617 14.922 1 98.12 125 PRO B CA 1
ATOM 2114 C C . PRO B 1 125 ? -5.508 -8.57 13.812 1 98.12 125 PRO B C 1
ATOM 2116 O O . PRO B 1 125 ? -6.348 -7.664 13.781 1 98.12 125 PRO B O 1
ATOM 2119 N N . ILE B 1 126 ? -5.438 -9.641 12.961 1 98.5 126 ILE B N 1
ATOM 2120 C CA . ILE B 1 126 ? -6.324 -9.602 11.805 1 98.5 126 ILE B CA 1
ATOM 2121 C C . ILE B 1 126 ? -6.645 -11.023 11.344 1 98.5 126 ILE B C 1
ATOM 2123 O O . ILE B 1 126 ? -5.777 -11.898 11.375 1 98.5 126 ILE B O 1
ATOM 2127 N N . ASP B 1 127 ? -7.859 -11.25 10.914 1 98.69 127 ASP B N 1
ATOM 2128 C CA . ASP B 1 127 ? -8.273 -12.461 10.211 1 98.69 127 ASP B CA 1
ATOM 2129 C C . ASP B 1 127 ? -8.391 -12.211 8.703 1 98.69 127 ASP B C 1
ATOM 2131 O O . ASP B 1 127 ? -9.109 -11.305 8.273 1 98.69 127 ASP B O 1
ATOM 2135 N N . ILE B 1 128 ? -7.656 -13.008 7.93 1 98.69 128 ILE B N 1
ATOM 2136 C CA . ILE B 1 128 ? -7.727 -12.891 6.477 1 98.69 128 ILE B CA 1
ATOM 2137 C C . ILE B 1 128 ? -8.289 -14.18 5.883 1 98.69 128 ILE B C 1
ATOM 2139 O O . ILE B 1 128 ? -7.672 -15.242 5.992 1 98.69 128 ILE B O 1
ATOM 2143 N N . GLU B 1 129 ? -9.391 -14.062 5.273 1 98.56 129 GLU B N 1
ATOM 2144 C CA . GLU B 1 129 ? -9.992 -15.227 4.625 1 98.56 129 GLU B CA 1
ATOM 2145 C C . GLU B 1 129 ? -9.148 -15.688 3.438 1 98.56 129 GLU B C 1
ATOM 2147 O O . GLU B 1 129 ? -8.68 -14.867 2.646 1 98.56 129 GLU B O 1
ATOM 2152 N N . SER B 1 130 ? -8.961 -17.031 3.344 1 98 130 SER B N 1
ATOM 2153 C CA . SER B 1 130 ? -8.312 -17.562 2.146 1 98 130 SER B CA 1
ATOM 2154 C C . SER B 1 130 ? -9 -17.062 0.88 1 98 130 SER B C 1
ATOM 2156 O O . SER B 1 130 ? -10.234 -17.078 0.792 1 98 130 SER B O 1
ATOM 2158 N N . GLY B 1 131 ? -8.164 -16.531 -0.055 1 98 131 GLY B N 1
ATOM 2159 C CA . GLY B 1 131 ? -8.734 -16.047 -1.306 1 98 131 GLY B CA 1
ATOM 2160 C C . GLY B 1 131 ? -9.172 -14.602 -1.248 1 98 131 GLY B C 1
ATOM 2161 O O . GLY B 1 131 ? -9.664 -14.055 -2.238 1 98 131 GLY B O 1
ATOM 2162 N N . ALA B 1 132 ? -9.039 -13.938 -0.092 1 98.38 132 ALA B N 1
ATOM 2163 C CA . ALA B 1 132 ? -9.406 -12.531 0.018 1 98.38 132 ALA B CA 1
ATOM 2164 C C . ALA B 1 132 ? -8.445 -11.641 -0.765 1 98.38 132 ALA B C 1
ATOM 2166 O O . ALA B 1 132 ? -7.273 -11.992 -0.933 1 98.38 132 ALA B O 1
ATOM 2167 N N . ARG B 1 133 ? -8.883 -10.445 -1.235 1 98.44 133 ARG B N 1
ATOM 2168 C CA . ARG B 1 133 ? -8.055 -9.461 -1.931 1 98.44 133 ARG B CA 1
ATOM 2169 C C . ARG B 1 133 ? -7.215 -8.664 -0.945 1 98.44 133 ARG B C 1
ATOM 2171 O O . ARG B 1 133 ? -7.75 -8.023 -0.036 1 98.44 133 ARG B O 1
ATOM 2178 N N . ILE B 1 134 ? -5.883 -8.633 -1.201 1 98.44 134 ILE B N 1
ATOM 2179 C CA . ILE B 1 134 ? -5.055 -7.992 -0.183 1 98.44 134 ILE B CA 1
ATOM 2180 C C . ILE B 1 134 ? -4.094 -7.004 -0.842 1 98.44 134 ILE B C 1
ATOM 2182 O O . ILE B 1 134 ? -3.498 -6.164 -0.167 1 98.44 134 ILE B O 1
ATOM 2186 N N . ALA B 1 135 ? -3.887 -7.098 -2.068 1 98.62 135 ALA B N 1
ATOM 2187 C CA . ALA B 1 135 ? -2.92 -6.277 -2.793 1 98.62 135 ALA B CA 1
ATOM 2188 C C . ALA B 1 135 ? -3.488 -5.816 -4.133 1 98.62 135 ALA B C 1
ATOM 2190 O O . ALA B 1 135 ? -4.543 -6.289 -4.562 1 98.62 135 ALA B O 1
ATOM 2191 N N . GLN B 1 136 ? -2.826 -4.852 -4.695 1 98.69 136 GLN B N 1
ATOM 2192 C CA . GLN B 1 136 ? -3.17 -4.398 -6.039 1 98.69 136 GLN B CA 1
ATOM 2193 C C . GLN B 1 136 ? -1.93 -4.309 -6.922 1 98.69 136 GLN B C 1
ATOM 2195 O O . GLN B 1 136 ? -0.932 -3.695 -6.543 1 98.69 136 GLN B O 1
ATOM 2200 N N . LEU B 1 137 ? -2.033 -4.977 -8.078 1 98.75 137 LEU B N 1
ATOM 2201 C CA . LEU B 1 137 ? -1.001 -4.871 -9.102 1 98.75 137 LEU B CA 1
ATOM 2202 C C . LEU B 1 137 ? -1.3 -3.717 -10.055 1 98.75 137 LEU B C 1
ATOM 2204 O O . LEU B 1 137 ? -2.4 -3.629 -10.602 1 98.75 137 LEU B O 1
ATOM 2208 N N . VAL B 1 138 ? -0.36 -2.836 -10.258 1 98.56 138 VAL B N 1
ATOM 2209 C CA . VAL B 1 138 ? -0.428 -1.798 -11.281 1 98.56 138 VAL B CA 1
ATOM 2210 C C . VAL B 1 138 ? 0.757 -1.933 -12.234 1 98.56 138 VAL B C 1
ATOM 2212 O O . VAL B 1 138 ? 1.844 -2.352 -11.828 1 98.56 138 VAL B O 1
ATOM 2215 N N . LEU B 1 139 ? 0.518 -1.644 -13.484 1 98.06 139 LEU B N 1
ATOM 2216 C CA . LEU B 1 139 ? 1.545 -1.736 -14.516 1 98.06 139 LEU B CA 1
ATOM 2217 C C . LEU B 1 139 ? 1.841 -0.365 -15.117 1 98.06 139 LEU B C 1
ATOM 2219 O O . LEU B 1 139 ? 0.919 0.397 -15.414 1 98.06 139 LEU B O 1
ATOM 2223 N N . ALA B 1 140 ? 3.059 -0.075 -15.25 1 97.06 140 ALA B N 1
ATOM 2224 C CA . ALA B 1 140 ? 3.504 1.157 -15.898 1 97.06 140 ALA B CA 1
ATOM 2225 C C . ALA B 1 140 ? 4.312 0.855 -17.156 1 97.06 140 ALA B C 1
ATOM 2227 O O . ALA B 1 140 ? 4.988 -0.173 -17.234 1 97.06 140 ALA B O 1
ATOM 2228 N N . ARG B 1 141 ? 4.227 1.777 -18.078 1 95.06 141 ARG B N 1
ATOM 2229 C CA . ARG B 1 141 ? 5.086 1.659 -19.25 1 95.06 141 ARG B CA 1
ATOM 2230 C C . ARG B 1 141 ? 6.559 1.781 -18.875 1 95.06 141 ARG B C 1
ATOM 2232 O O . ARG B 1 141 ? 6.918 2.609 -18.031 1 95.06 141 ARG B O 1
ATOM 2239 N N . ALA B 1 142 ? 7.324 0.903 -19.359 1 92.19 142 ALA B N 1
ATOM 2240 C CA . ALA B 1 142 ? 8.773 0.934 -19.156 1 92.19 142 ALA B CA 1
ATOM 2241 C C . ALA B 1 142 ? 9.516 0.691 -20.469 1 92.19 142 ALA B C 1
ATOM 2243 O O . ALA B 1 142 ? 9.07 -0.089 -21.312 1 92.19 142 ALA B O 1
ATOM 2244 N N . ASP B 1 143 ? 10.594 1.548 -20.562 1 85 143 ASP B N 1
ATOM 2245 C CA . ASP B 1 143 ? 11.414 1.321 -21.75 1 85 143 ASP B CA 1
ATOM 2246 C C . ASP B 1 143 ? 12.094 -0.043 -21.688 1 85 143 ASP B C 1
ATOM 2248 O O . ASP B 1 143 ? 12.344 -0.572 -20.609 1 85 143 ASP B O 1
ATOM 2252 N N . HIS B 1 144 ? 11.93 -0.694 -22.547 1 68.38 144 HIS B N 1
ATOM 2253 C CA . HIS B 1 144 ? 12.641 -1.964 -22.625 1 68.38 144 HIS B CA 1
ATOM 2254 C C . HIS B 1 144 ? 13.961 -1.812 -23.375 1 68.38 144 HIS B C 1
ATOM 2256 O O . HIS B 1 144 ? 14.055 -1.019 -24.312 1 68.38 144 HIS B O 1
ATOM 2262 N N . ASP B 1 145 ? 15.047 -2.139 -22.5 1 57.12 145 ASP B N 1
ATOM 2263 C CA . ASP B 1 145 ? 16.297 -2.242 -23.25 1 57.12 145 ASP B CA 1
ATOM 2264 C C . ASP B 1 145 ? 16.125 -3.141 -24.469 1 57.12 145 ASP B C 1
ATOM 2266 O O . ASP B 1 145 ? 15.992 -4.359 -24.344 1 57.12 145 ASP B O 1
ATOM 2270 N N . GLY B 1 146 ? 15.359 -3.262 -25.281 1 44.09 146 GLY B N 1
ATOM 2271 C CA . GLY B 1 146 ? 16.031 -3.793 -26.453 1 44.09 146 GLY B CA 1
ATOM 2272 C C . GLY B 1 146 ? 17.359 -3.125 -26.734 1 44.09 146 GLY B C 1
ATOM 2273 O O . GLY B 1 146 ? 17.828 -2.301 -25.953 1 44.09 146 GLY B O 1
ATOM 2274 N N . THR B 1 147 ? 17.766 -2.787 -28.234 1 36.78 147 THR B N 1
ATOM 2275 C CA . THR B 1 147 ? 19.047 -2.344 -28.734 1 36.78 147 THR B CA 1
ATOM 2276 C C . THR B 1 147 ? 19.469 -1.031 -28.078 1 36.78 147 THR B C 1
ATOM 2278 O O . THR B 1 147 ? 18.719 -0.052 -28.109 1 36.78 147 THR B O 1
ATOM 2281 N N . TYR B 1 148 ? 20.156 -1.013 -27.031 1 37 148 TYR B N 1
ATOM 2282 C CA . TYR B 1 148 ? 21.203 -0.045 -26.703 1 37 148 TYR B CA 1
ATOM 2283 C C . TYR B 1 148 ? 21.656 0.694 -27.953 1 37 148 TYR B C 1
ATOM 2285 O O . TYR B 1 148 ? 22.281 0.102 -28.844 1 37 148 TYR B O 1
ATOM 2293 N N . ASP B 1 149 ? 21.062 1.689 -28.484 1 34.88 149 ASP B N 1
ATOM 2294 C CA . ASP B 1 149 ? 22.062 2.566 -29.078 1 34.88 149 ASP B CA 1
ATOM 2295 C C . ASP B 1 149 ? 23.109 3.002 -28.062 1 34.88 149 ASP B C 1
ATOM 2297 O O . ASP B 1 149 ? 22.797 3.143 -26.875 1 34.88 149 ASP B O 1
ATOM 2301 N N . GLY B 1 150 ? 24.531 2.811 -28.203 1 30.91 150 GLY B N 1
ATOM 2302 C CA . GLY B 1 150 ? 25.859 3.051 -27.656 1 30.91 150 GLY B CA 1
ATOM 2303 C C . GLY B 1 150 ? 25.953 4.355 -26.891 1 30.91 150 GLY B C 1
ATOM 2304 O O . GLY B 1 150 ? 27.047 4.766 -26.5 1 30.91 150 GLY B O 1
ATOM 2305 N N . ASP B 1 151 ? 25.109 5.402 -26.812 1 29.84 151 ASP B N 1
ATOM 2306 C CA . ASP B 1 151 ? 25.828 6.598 -26.391 1 29.84 151 ASP B CA 1
ATOM 2307 C C . ASP B 1 151 ? 25.922 6.664 -24.859 1 29.84 151 ASP B C 1
ATOM 2309 O O . ASP B 1 151 ? 24.969 7.086 -24.203 1 29.84 151 ASP B O 1
ATOM 2313 N N . TYR B 1 152 ? 26.234 5.57 -24.156 1 29.69 152 TYR B N 1
ATOM 2314 C CA . TYR B 1 152 ? 26.562 5.695 -22.75 1 29.69 152 TYR B CA 1
ATOM 2315 C C . TYR B 1 152 ? 27.641 6.762 -22.516 1 29.69 152 TYR B C 1
ATOM 2317 O O . TYR B 1 152 ? 28.75 6.648 -23.031 1 29.69 152 TYR B O 1
ATOM 2325 N N . GLN B 1 153 ? 27.312 7.977 -22.547 1 26.33 153 GLN B N 1
ATOM 2326 C CA . GLN B 1 153 ? 28.344 8.914 -22.141 1 26.33 153 GLN B CA 1
ATOM 2327 C C . GLN B 1 153 ? 28.906 8.539 -20.766 1 26.33 153 GLN B C 1
ATOM 2329 O O . GLN B 1 153 ? 28.188 7.992 -19.922 1 26.33 153 GLN B O 1
ATOM 2334 N N . SER B 1 154 ? 30.312 8.352 -20.578 1 26.5 154 SER B N 1
ATOM 2335 C CA . SER B 1 154 ? 31.391 8.219 -19.609 1 26.5 154 SER B CA 1
ATOM 2336 C C . SER B 1 154 ? 31.172 9.125 -18.406 1 26.5 154 SER B C 1
ATOM 2338 O O . SER B 1 154 ? 31.297 10.344 -18.516 1 26.5 154 SER B O 1
ATOM 2340 N N . GLU B 1 155 ? 30.188 9.258 -17.703 1 21.62 155 GLU B N 1
ATOM 2341 C CA . GLU B 1 155 ? 30.516 10 -16.5 1 21.62 155 GLU B CA 1
ATOM 2342 C C . GLU B 1 155 ? 31.562 9.266 -15.664 1 21.62 155 GLU B C 1
ATOM 2344 O O . GLU B 1 155 ? 31.312 8.164 -15.18 1 21.62 155 GLU B O 1
ATOM 2349 N N . GLY B 1 156 ? 32.844 9.133 -16.125 1 21.06 156 GLY B N 1
ATOM 2350 C CA . GLY B 1 156 ? 34.094 8.992 -15.406 1 21.06 156 GLY B CA 1
ATOM 2351 C C . GLY B 1 156 ? 34.125 9.75 -14.094 1 21.06 156 GLY B C 1
ATOM 2352 O O . GLY B 1 156 ? 33.875 10.953 -14.055 1 21.06 156 GLY B O 1
ATOM 2353 N N . LEU B 1 157 ? 34 9.023 -12.938 1 18.12 157 LEU B N 1
ATOM 2354 C CA . LEU B 1 157 ? 35.062 9.148 -11.945 1 18.12 157 LEU B CA 1
ATOM 2355 C C . LEU B 1 157 ? 36.344 8.531 -12.453 1 18.12 157 LEU B C 1
ATOM 2357 O O . LEU B 1 157 ? 36.344 7.562 -13.219 1 18.12 157 LEU B O 1
#

InterPro domains:
  IPR011962 dCTP deaminase [PF22769] (17-141)
  IPR033704 dUTPase, trimeric [cd07557] (58-139)
  IPR036157 dUTPase-like superfamily [G3DSA:2.70.40.10] (7-156)
  IPR036157 dUTPase-like superfamily [SSF51283] (20-154)

Organism: NCBI:txid261290

Nearest PDB structures (foldseek):
  2zdc-assembly1_C  TM=8.579E-01  e=1.003E-07  unclassified
  2yzj-assembly1_C  TM=8.046E-01  e=1.769E-07  Sulfurisphaera tokodaii
  3km3-assembly1_B  TM=7.938E-01  e=1.194E-06  An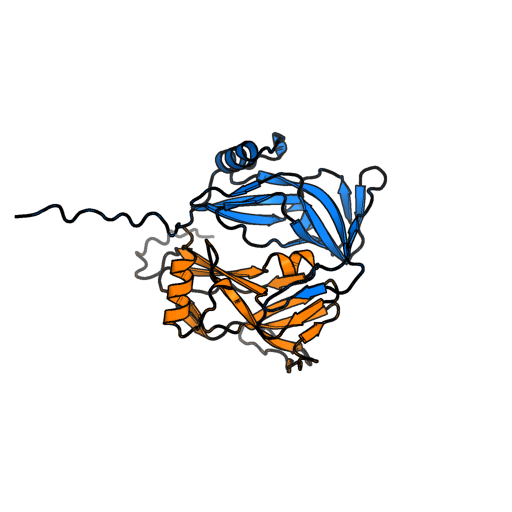aplasma phagocytophilum str. HZ
  4dhk-assembly1_A  TM=7.619E-01  e=9.221E-07  Burkholderia thailandensis E264
  4dhk-assembly2_B  TM=7.608E-01  e=1.133E-06  Burkholderia thailandensis E264

pLDDT: mean 91.68, std 18.21, range [18.12, 98.81]

Sequence (314 aa):
MFDSGSSVASALEAAGASLADAQRQPNGVDLTVDAVFEGTSRGRIGREGKRVADRRELEPEGGDYRLNPGTYVVRYGEPVRIPEGRIGFVLPRSTLLRNACTLDTAVWDAGYEGIGEGRLDVGNPIDIESGARIAQLVLARADHDGTYDGDYQSEGLMFDSGSSVASALEAAGASLADAQRQPNGVDLTVDAVFEGTSRGRIGREGKRVADRRELEPEGGDYRLNPGTYVVRYGEPVRIPEGRIGFVLPRSTLLRNACTLDTAVWDAGYEGIGEGRLDVGNPIDIESGARIAQLVLARADHDGTYDGDYQSEGL

Foldseek 3Di:
DWAFLVVQVVQQVVLPWDADPVQRDGFWGFWFFAWKKDFDADWDDDPVDTGDGDIDIDDDDVQKDWDAFDKIKTWTDTWGAAAPQKKKDKWWDVVCVVQVKTWDDDIDDHGDTGTDMIMIGHPHTDIGGHGDGTMTMMMDGHDDVPDPPPPDPPPDD/DWAFLVVQVVQLVVLPWDADPVQRDGFWGFWFFAWKKDFDADWDDDPVDTGDGDIDIDDADVQKDWDAFDKIKTWTDTKGAAAPQKKKDKWWDPVCVVQVKTWDDDIDDHGDTGTGMIMIGHPHTDIHGGGDGTMTMMMDGHDDPDDPPPPPPPPDD